Protein AF-A0A2D4WP52-F1 (afdb_monomer)

Secondary structure (DSSP, 8-state):
------------------------PPPPHHHHHHHHHHHTSPPHHHHHHGGG-EEEEEEEEE--TTSPPEEEEEEEEEEEETTTTEEEEEEEESSSSP-EEEEEEEEE-STT--EEEEEEEESS-S-EE--EEEEETTTTEEEEEEEEE-TTT--EEEEEEEEEEEETTEEEEEEEEEPTTSS-EEEEEEEEEEEPPP-----EEEEE----HHHHTTT--PPS-EEEEE----HHHHHH--HHHHHHHHHHHHHHTT-TT--HHHHHHHHHHHHHHHHHHHHHHHHTTSSS----PPP--------HHHHHT--HHHHHHHHHHHHHHTT-TT--HHHHHHHHHHHHHHHHHHHHHHHHHHHTTSS--

Sequence (369 aa):
MIQTVLACSLFMTASAFARQDATSEAPSLHEMMVLAMEESKPLPEHDRIRSLIGSWQYSMLMTMPGMPAMRGTGTSRGSELLGGRFIQFESTSTETPHVSNLHIFGYDGRKGRESYFVLGLDTLGQYYTDPHGSWDPDSASLQLVGEEMDAFTGTQQRFRQVYSFLTTNTITCEVFITKPGTDEEARMLTIVYERQPESVSAPVTVTGTTENERLVDLGVRSHGASKMTIPSHSMSDIESMDRASLQSSILQIMRARTLNDIEPQTRSSLDAQYDAAMSRIRSMRRGDTRTSGVRLQPPAPGLPAYSEADLKALDPAQARRALMEIATARRDPKLTPEERERLRILFREVYDQVQGMRKMRTSDLLDED

Solvent-accessible surface area (backbone atoms only — not comparable to full-atom values): 21685 Å² total; per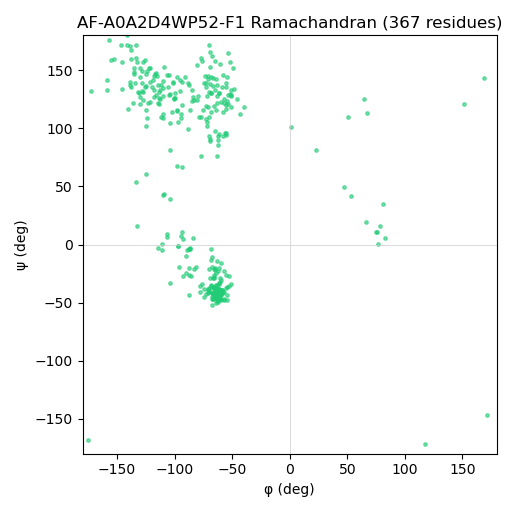-residue (Å²): 144,84,82,92,77,87,82,90,80,89,81,91,75,86,75,74,77,76,76,75,79,73,75,74,72,75,77,50,74,66,56,51,50,52,51,53,55,63,72,65,51,78,53,78,72,40,59,71,60,51,68,57,50,47,48,29,39,35,43,36,45,38,42,51,92,98,50,80,74,43,74,51,44,30,40,34,41,23,41,74,32,89,87,54,48,29,36,40,37,39,35,40,40,72,50,86,80,70,45,43,36,42,34,40,39,39,59,40,82,51,92,96,52,74,29,35,38,35,44,37,39,49,70,89,59,98,61,72,47,70,26,36,32,49,76,42,78,92,72,44,25,41,43,28,41,35,74,46,70,39,86,87,79,74,42,78,36,46,35,37,40,38,40,32,56,82,45,94,50,34,39,35,40,38,34,30,38,37,44,85,98,53,90,51,71,43,77,33,36,41,34,43,34,39,51,48,80,74,81,81,40,71,61,49,73,47,57,27,41,83,83,50,72,78,45,52,80,70,70,50,80,76,78,72,70,50,75,46,80,40,81,41,64,43,73,69,51,51,71,70,48,52,74,67,58,41,52,53,53,45,52,53,47,54,57,58,70,68,35,78,56,58,56,69,69,59,50,53,51,47,51,53,44,45,54,50,39,54,49,46,57,55,46,54,71,55,57,80,68,74,85,66,78,85,78,74,66,74,74,75,76,68,81,84,84,72,49,77,69,55,60,74,67,47,50,80,67,54,35,53,50,52,44,51,53,46,61,54,56,73,68,51,88,84,60,50,74,66,57,50,50,52,49,52,52,53,44,48,55,42,48,52,50,56,53,50,59,56,52,54,65,57,52,72,70,69,74,80,127

Structure (mmCIF, N/CA/C/O backbone):
data_AF-A0A2D4WP52-F1
#
_entry.id   AF-A0A2D4WP52-F1
#
loop_
_atom_site.group_PDB
_atom_site.id
_atom_site.type_symbol
_atom_site.label_atom_id
_atom_site.label_alt_id
_atom_site.label_comp_id
_atom_site.label_asym_id
_atom_site.label_entity_id
_atom_site.label_seq_id
_atom_site.pdbx_PDB_ins_code
_atom_site.Cartn_x
_atom_site.Cartn_y
_atom_site.Cartn_z
_atom_site.occupancy
_atom_site.B_iso_or_equiv
_atom_site.auth_seq_id
_atom_site.auth_comp_id
_atom_site.auth_asym_id
_atom_site.auth_atom_id
_atom_site.pdbx_PDB_model_num
ATOM 1 N N . MET A 1 1 ? -83.930 1.668 -14.924 1.00 37.72 1 MET A N 1
ATOM 2 C CA . MET A 1 1 ? -82.869 2.024 -15.890 1.00 37.72 1 MET A CA 1
ATOM 3 C C . MET A 1 1 ? -82.362 3.403 -15.507 1.00 37.72 1 MET A C 1
ATOM 5 O O . MET A 1 1 ? -83.116 4.357 -15.582 1.00 37.72 1 MET A O 1
ATOM 9 N N . ILE A 1 2 ? -81.163 3.451 -14.942 1.00 37.53 2 ILE A N 1
ATOM 10 C CA . ILE A 1 2 ? -80.524 4.540 -14.176 1.00 37.53 2 ILE A CA 1
ATOM 11 C C . ILE A 1 2 ? -79.075 4.532 -14.711 1.00 37.53 2 ILE A C 1
ATOM 13 O O . ILE A 1 2 ? -78.564 3.432 -14.892 1.00 37.53 2 ILE A O 1
ATOM 17 N N . GLN A 1 3 ? -78.332 5.586 -15.053 1.00 36.16 3 GLN A N 1
ATOM 18 C CA . GLN A 1 3 ? -78.353 7.046 -14.885 1.00 36.16 3 GLN A CA 1
ATOM 19 C C . GLN A 1 3 ? -77.444 7.608 -16.011 1.00 36.16 3 GLN A C 1
ATOM 21 O O . GLN A 1 3 ? -76.461 6.969 -16.373 1.00 36.16 3 GLN A O 1
ATOM 26 N N . THR A 1 4 ? -77.860 8.629 -16.759 1.00 40.47 4 THR A N 1
ATOM 27 C CA . THR A 1 4 ? -77.561 10.071 -16.582 1.00 40.47 4 THR A CA 1
ATOM 28 C C . THR A 1 4 ? -76.096 10.469 -16.807 1.00 40.47 4 THR A C 1
ATOM 30 O O . THR A 1 4 ? -75.196 10.126 -16.049 1.00 40.47 4 THR A O 1
ATOM 33 N N . VAL A 1 5 ? -75.911 11.240 -17.879 1.00 42.25 5 VAL A N 1
ATOM 34 C CA . VAL A 1 5 ? -74.671 11.803 -18.419 1.00 42.25 5 VAL A CA 1
ATOM 35 C C . VAL A 1 5 ? -74.634 13.306 -18.113 1.00 42.25 5 VAL A C 1
ATOM 37 O O . VAL A 1 5 ? -75.673 13.954 -18.186 1.00 42.25 5 VAL A O 1
ATOM 40 N N . LEU A 1 6 ? -73.419 13.818 -17.868 1.00 44.59 6 LEU A N 1
ATOM 41 C CA . LEU A 1 6 ? -72.965 15.216 -17.996 1.00 44.59 6 LEU A CA 1
ATOM 42 C C . LEU A 1 6 ? -73.593 16.285 -17.082 1.00 44.59 6 LEU A C 1
ATOM 44 O O . LEU A 1 6 ? -74.773 16.594 -17.178 1.00 44.59 6 LEU A O 1
ATOM 48 N N . ALA A 1 7 ? -72.751 17.019 -16.351 1.00 38.38 7 ALA A N 1
ATOM 49 C CA . ALA A 1 7 ? -72.211 18.299 -16.835 1.00 38.38 7 ALA A CA 1
ATOM 50 C C . ALA A 1 7 ? -71.491 19.076 -15.717 1.00 38.38 7 ALA A C 1
ATOM 52 O O . ALA A 1 7 ? -71.889 19.076 -14.556 1.00 38.38 7 ALA A O 1
ATOM 53 N N . CYS A 1 8 ? -70.415 19.741 -16.128 1.00 33.56 8 CYS A N 1
ATOM 54 C CA . CYS A 1 8 ? -69.525 20.611 -15.373 1.00 33.56 8 CYS A CA 1
ATOM 55 C C . CYS A 1 8 ? -70.225 21.772 -14.638 1.00 33.56 8 CYS A C 1
ATOM 57 O O . CYS A 1 8 ? -71.061 22.451 -15.231 1.00 33.56 8 CYS A O 1
ATOM 59 N N . SER A 1 9 ? -69.733 22.126 -13.443 1.00 39.81 9 SER A N 1
ATOM 60 C CA . SER A 1 9 ? -68.939 23.358 -13.208 1.00 39.81 9 SER A CA 1
ATOM 61 C C . SER A 1 9 ? -69.083 23.913 -11.782 1.00 39.81 9 SER A C 1
ATOM 63 O O . SER A 1 9 ? -70.161 24.321 -11.373 1.00 39.81 9 SER A O 1
ATOM 65 N N . LEU A 1 10 ? -67.928 23.999 -11.110 1.00 45.62 10 LEU A N 1
ATOM 66 C CA . LEU A 1 10 ? -67.467 25.066 -10.207 1.00 45.62 10 LEU A CA 1
ATOM 67 C C . LEU A 1 10 ? -68.382 25.549 -9.060 1.00 45.62 10 LEU A C 1
ATOM 69 O O . LEU A 1 10 ? -69.256 26.376 -9.273 1.00 45.62 10 LEU A O 1
ATOM 73 N N . PHE A 1 11 ? -68.002 25.228 -7.817 1.00 39.19 11 PHE A N 1
ATOM 74 C CA . PHE A 1 11 ? -67.900 26.233 -6.750 1.00 39.19 11 PHE A CA 1
ATOM 75 C C . PHE A 1 11 ? -66.740 25.902 -5.804 1.00 39.19 11 PHE A C 1
ATOM 77 O O . PHE A 1 11 ? -66.530 24.761 -5.403 1.00 39.19 11 PHE A O 1
ATOM 84 N N . MET A 1 12 ? -65.964 26.944 -5.518 1.00 47.88 12 MET A N 1
ATOM 85 C CA . MET A 1 12 ? -64.755 26.977 -4.707 1.00 47.88 12 MET A CA 1
ATOM 86 C C . MET A 1 12 ? -64.983 26.458 -3.283 1.00 47.88 12 MET A C 1
ATOM 88 O O . MET A 1 12 ? -65.757 27.040 -2.529 1.00 47.88 12 MET A O 1
ATOM 92 N N . THR A 1 13 ? -64.202 25.466 -2.865 1.00 46.25 13 THR A N 1
ATOM 93 C CA . THR A 1 13 ? -63.852 25.292 -1.452 1.00 46.25 13 THR A CA 1
ATOM 94 C C . THR A 1 13 ? -62.380 25.626 -1.301 1.00 46.25 13 THR A C 1
ATOM 96 O O . THR A 1 13 ? -61.513 24.902 -1.786 1.00 46.25 13 THR A O 1
ATOM 99 N N . ALA A 1 14 ? -62.112 26.763 -0.662 1.00 47.44 14 ALA A N 1
ATOM 100 C CA . ALA A 1 14 ? -60.789 27.163 -0.223 1.00 47.44 14 ALA A CA 1
ATOM 101 C C . ALA A 1 14 ? -60.271 26.138 0.795 1.00 47.44 14 ALA A C 1
ATOM 103 O O . ALA A 1 14 ? -60.549 26.230 1.989 1.00 47.44 14 ALA A O 1
ATOM 104 N N . SER A 1 15 ? -59.530 25.139 0.324 1.00 50.44 15 SER A N 1
ATOM 105 C CA . SER A 1 15 ? -58.676 24.348 1.197 1.00 50.44 15 SER A CA 1
ATOM 106 C C . SER A 1 15 ? -57.514 25.244 1.590 1.00 50.44 15 SER A C 1
ATOM 108 O O . SER A 1 15 ? -56.611 25.505 0.797 1.00 50.44 15 SER A O 1
ATOM 110 N N . ALA A 1 16 ? -57.601 25.772 2.809 1.00 42.00 16 ALA A N 1
ATOM 111 C CA . ALA A 1 16 ? -56.494 26.385 3.508 1.00 42.00 16 ALA A CA 1
ATOM 112 C C . ALA A 1 16 ? -55.254 25.502 3.323 1.00 42.00 16 ALA A C 1
ATOM 114 O O . ALA A 1 16 ? -55.198 24.381 3.832 1.00 42.00 16 ALA A O 1
ATOM 115 N N . PHE A 1 17 ? -54.266 26.007 2.585 1.00 45.72 17 PHE A N 1
ATOM 116 C CA . PHE A 1 17 ? -52.902 25.544 2.747 1.00 45.72 17 PHE A CA 1
ATOM 117 C C . PHE A 1 17 ? -52.532 25.884 4.187 1.00 45.72 17 PHE A C 1
ATOM 119 O O . PHE A 1 17 ? -52.154 27.013 4.500 1.00 45.72 17 PHE A O 1
ATOM 126 N N . ALA A 1 18 ? -52.702 24.909 5.078 1.00 45.12 18 ALA A N 1
ATOM 127 C CA . ALA A 1 18 ? -51.933 24.847 6.299 1.00 45.12 18 ALA A CA 1
ATOM 128 C C . ALA A 1 18 ? -50.473 24.842 5.848 1.00 45.12 18 ALA A C 1
ATOM 130 O O . ALA A 1 18 ? -49.932 23.830 5.405 1.00 45.12 18 ALA A O 1
ATOM 131 N N . ARG A 1 19 ? -49.885 26.037 5.857 1.00 41.31 19 ARG A N 1
ATOM 132 C CA . ARG A 1 19 ? -48.457 26.268 5.779 1.00 41.31 19 ARG A CA 1
ATOM 133 C C . ARG A 1 19 ? -47.875 25.521 6.967 1.00 41.31 19 ARG A C 1
ATOM 135 O O . ARG A 1 19 ? -47.900 26.001 8.094 1.00 41.31 19 ARG A O 1
ATOM 142 N N . GLN A 1 20 ? -47.469 24.284 6.723 1.00 42.31 20 GLN A N 1
ATOM 143 C CA . GLN A 1 20 ? -46.617 23.561 7.636 1.00 42.31 20 GLN A CA 1
ATOM 144 C C . GLN A 1 20 ? -45.281 24.293 7.544 1.00 42.31 20 GLN A C 1
ATOM 146 O O . GLN A 1 20 ? -44.481 24.038 6.645 1.00 42.31 20 GLN A O 1
ATOM 151 N N . ASP A 1 21 ? -45.105 25.291 8.411 1.00 44.44 21 ASP A N 1
ATOM 152 C CA . ASP A 1 21 ? -43.806 25.865 8.731 1.00 44.44 21 ASP A CA 1
ATOM 153 C C . ASP A 1 21 ? -42.982 24.743 9.377 1.00 44.44 21 ASP A C 1
ATOM 155 O O . ASP A 1 21 ? -42.819 24.651 10.588 1.00 44.44 21 ASP A O 1
ATOM 159 N N . ALA A 1 22 ? -42.491 23.829 8.545 1.00 40.41 22 ALA A N 1
ATOM 160 C CA . ALA A 1 22 ? -41.324 23.042 8.860 1.00 40.41 22 ALA A CA 1
ATOM 161 C C . ALA A 1 22 ? -40.127 23.966 8.630 1.00 40.41 22 ALA A C 1
ATOM 163 O O . ALA A 1 22 ? -39.421 23.877 7.626 1.00 40.41 22 ALA A O 1
ATOM 164 N N . THR A 1 23 ? -39.904 24.887 9.567 1.00 44.38 23 THR A N 1
ATOM 165 C CA . THR A 1 23 ? -38.549 25.347 9.846 1.00 44.38 23 THR A CA 1
ATOM 166 C C . THR A 1 23 ? -37.783 24.125 10.334 1.00 44.38 23 THR A C 1
ATOM 168 O O . THR A 1 23 ? -37.734 23.836 11.525 1.00 44.38 23 THR A O 1
ATOM 171 N N . SER A 1 24 ? -37.249 23.352 9.388 1.00 53.03 24 SER A N 1
ATOM 172 C CA . SER A 1 24 ? -36.104 22.489 9.640 1.00 53.03 24 SER A CA 1
ATOM 173 C C . SER A 1 24 ? -34.972 23.430 10.028 1.00 53.03 24 SER A C 1
ATOM 175 O O . SER A 1 24 ? -34.286 23.964 9.158 1.00 53.03 24 SER A O 1
ATOM 177 N N . GLU A 1 25 ? -34.853 23.717 11.320 1.00 67.81 25 GLU A N 1
ATOM 178 C CA . GLU A 1 25 ? -33.722 24.452 11.867 1.00 67.81 25 GLU A CA 1
ATOM 179 C C . GLU A 1 25 ? -32.459 23.698 11.437 1.00 67.81 25 GLU A C 1
ATOM 181 O O . GLU A 1 25 ? -32.345 22.488 11.645 1.00 67.81 25 GLU A O 1
ATOM 186 N N . ALA A 1 26 ? -31.582 24.369 10.687 1.00 67.44 26 ALA A N 1
ATOM 187 C CA . ALA A 1 26 ? -30.354 23.745 10.220 1.00 67.44 26 ALA A CA 1
ATOM 188 C C . ALA A 1 26 ? -29.555 23.278 11.450 1.00 67.44 26 ALA A C 1
ATOM 190 O O . ALA A 1 26 ? -29.464 24.044 12.414 1.00 67.44 26 ALA A O 1
ATOM 191 N N . PRO A 1 27 ? -28.996 22.0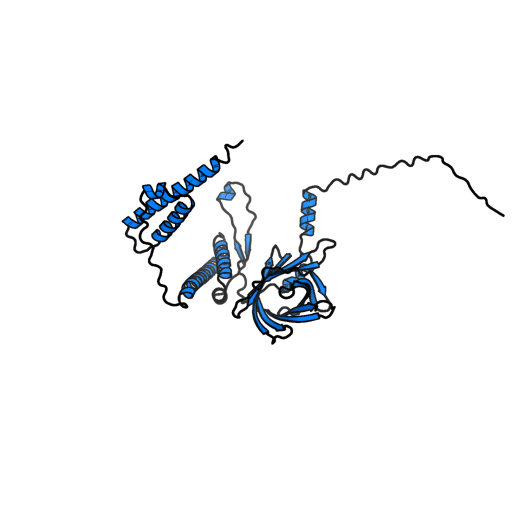53 11.443 1.00 77.12 27 PRO A N 1
ATOM 192 C CA . PRO A 1 27 ? -28.280 21.526 12.596 1.00 77.12 27 PRO A CA 1
ATOM 193 C C . PRO A 1 27 ? -27.163 22.486 13.003 1.00 77.12 27 PRO A C 1
ATOM 195 O O . PRO A 1 27 ? -26.467 23.058 12.159 1.00 77.12 27 PRO A O 1
ATOM 198 N N . SER A 1 28 ? -26.993 22.676 14.307 1.00 88.44 28 SER A N 1
ATOM 199 C CA . SER A 1 28 ? -25.922 23.506 14.843 1.00 88.44 28 SER A CA 1
ATOM 200 C C . SER A 1 28 ? -24.555 22.955 14.429 1.00 88.44 28 SER A C 1
ATOM 202 O O . SER A 1 28 ? -24.381 21.755 14.209 1.00 88.44 28 SER A O 1
ATOM 204 N N . LEU A 1 29 ? -23.535 23.819 14.380 1.00 86.06 29 LEU A N 1
ATOM 205 C CA . LEU A 1 29 ? -22.158 23.398 14.088 1.00 86.06 29 LEU A CA 1
ATOM 206 C C . LEU A 1 29 ? -21.692 22.256 15.010 1.00 86.06 29 LEU A C 1
ATOM 208 O O . LEU A 1 29 ? -20.960 21.367 14.581 1.00 86.06 29 LEU A O 1
ATOM 212 N N . HIS A 1 30 ? -22.129 22.272 16.272 1.00 85.88 30 HIS A N 1
ATOM 213 C CA . HIS A 1 30 ? -21.812 21.220 17.229 1.00 85.88 30 HIS A CA 1
ATOM 214 C C . HIS A 1 30 ? -22.465 19.885 16.849 1.00 85.88 30 HIS A C 1
ATOM 216 O O . HIS A 1 30 ? -21.777 18.868 16.811 1.00 85.88 30 HIS A O 1
ATOM 222 N N . GLU A 1 31 ? -23.754 19.887 16.506 1.00 87.38 31 GLU A N 1
ATOM 223 C CA . GLU A 1 31 ? -24.470 18.686 16.055 1.00 87.38 31 GLU A CA 1
ATOM 224 C C . GLU A 1 31 ? -23.882 18.133 14.756 1.00 87.38 31 GLU A C 1
ATOM 226 O O . GLU A 1 31 ? -23.675 16.927 14.646 1.00 87.38 31 GLU A O 1
ATOM 231 N N . MET A 1 32 ? -23.521 19.004 13.807 1.00 86.81 32 MET A N 1
ATOM 232 C CA . MET A 1 32 ? -22.829 18.596 12.582 1.00 86.81 32 MET A CA 1
ATOM 233 C C . MET A 1 32 ? -21.473 17.946 12.876 1.00 86.81 32 MET A C 1
ATOM 235 O O . MET A 1 32 ? -21.118 16.955 12.243 1.00 86.81 32 MET A O 1
ATOM 239 N N . MET A 1 33 ? -20.715 18.471 13.842 1.00 86.00 33 MET A N 1
ATOM 240 C CA . MET A 1 33 ? -19.420 17.905 14.222 1.00 86.00 33 MET A CA 1
ATOM 241 C C . MET A 1 33 ? -19.571 16.555 14.930 1.00 86.00 33 MET A C 1
ATOM 243 O O . MET A 1 33 ? -18.815 15.634 14.637 1.00 86.00 33 MET A O 1
ATOM 247 N N . VAL A 1 34 ? -20.559 16.408 15.818 1.00 86.88 34 VAL A N 1
ATOM 248 C CA . VAL A 1 34 ? -20.865 15.128 16.480 1.00 86.88 34 VAL A CA 1
ATOM 249 C C . VAL A 1 34 ? -21.294 14.078 15.456 1.00 86.88 34 VAL A C 1
ATOM 251 O O . VAL A 1 34 ? -20.778 12.962 15.487 1.00 86.88 34 VAL A O 1
ATOM 254 N N . LEU A 1 35 ? -22.169 14.441 14.513 1.00 83.56 35 LEU A N 1
ATOM 255 C CA . LEU A 1 35 ? -22.594 13.552 13.432 1.00 83.56 35 LEU A CA 1
ATOM 256 C C . LEU A 1 35 ? -21.400 13.127 12.564 1.00 83.56 35 LEU A C 1
ATOM 258 O O . LEU A 1 35 ? -21.204 11.939 12.331 1.00 83.56 35 LEU A O 1
ATOM 262 N N . ALA A 1 36 ? -20.549 14.078 12.167 1.00 81.50 36 ALA A N 1
ATOM 263 C CA . ALA A 1 36 ? -19.349 13.793 11.383 1.00 81.50 36 ALA A CA 1
ATOM 264 C C . ALA A 1 36 ? -18.360 12.884 12.131 1.00 81.50 36 ALA A C 1
ATOM 266 O O . ALA A 1 36 ? -17.730 12.020 11.525 1.00 81.50 36 ALA A O 1
ATOM 267 N N . MET A 1 37 ? -18.221 13.049 13.451 1.00 81.88 37 MET A N 1
ATOM 268 C CA . MET A 1 37 ? -17.384 12.171 14.269 1.00 81.88 37 MET A CA 1
ATOM 269 C C . MET A 1 37 ? -17.952 10.751 14.335 1.00 81.88 37 MET A C 1
ATOM 271 O O . MET A 1 37 ? -17.185 9.796 14.205 1.00 81.88 37 MET A O 1
ATOM 275 N N . GLU A 1 38 ? -19.267 10.601 14.491 1.00 81.75 38 GLU A N 1
ATOM 276 C CA . GLU A 1 38 ? -19.932 9.295 14.519 1.00 81.75 38 GLU A CA 1
ATOM 277 C C . GLU A 1 38 ? -19.812 8.566 13.173 1.00 81.75 38 GLU A C 1
ATOM 279 O O . GLU A 1 38 ? -19.401 7.408 13.143 1.00 81.75 38 GLU A O 1
ATOM 284 N N . GLU A 1 39 ? -20.058 9.265 12.060 1.00 78.19 39 GLU A N 1
ATOM 285 C CA . GLU A 1 39 ? -19.908 8.727 10.698 1.00 78.19 39 GLU A CA 1
ATOM 286 C C . GLU A 1 39 ? -18.451 8.389 10.341 1.00 78.19 39 GLU A C 1
ATOM 288 O O . GLU A 1 39 ? -18.194 7.593 9.441 1.00 78.19 39 GLU A O 1
ATOM 293 N N . SER A 1 40 ? -17.478 8.972 11.048 1.00 77.69 40 SER A N 1
ATOM 294 C CA . SER A 1 40 ? -16.051 8.739 10.798 1.00 77.69 40 SER A CA 1
ATOM 295 C C . SER A 1 40 ? -15.461 7.523 11.521 1.00 77.69 40 SER A C 1
ATOM 297 O O . SER A 1 40 ? -14.274 7.227 11.333 1.00 77.69 40 SER A O 1
ATOM 299 N N . LYS A 1 41 ? -16.244 6.825 12.355 1.00 81.75 41 LYS A N 1
ATOM 300 C CA . LYS A 1 41 ? -15.780 5.628 13.069 1.00 81.75 41 LYS A CA 1
ATOM 301 C C . LYS A 1 41 ? -15.488 4.482 12.088 1.00 81.75 41 LYS A C 1
ATOM 303 O O . LYS A 1 41 ? -16.220 4.309 11.115 1.00 81.75 41 LYS A O 1
ATOM 308 N N . PRO A 1 42 ? -14.451 3.659 12.337 1.00 84.25 42 PRO A N 1
ATOM 309 C CA . PRO A 1 42 ? -14.233 2.454 11.552 1.00 84.25 42 PRO A CA 1
ATOM 310 C C . PRO A 1 42 ? -15.457 1.529 11.599 1.00 84.25 42 PRO A C 1
ATOM 312 O O . PRO A 1 42 ? -15.889 1.102 12.666 1.00 84.25 42 PRO A O 1
ATOM 315 N N . LEU A 1 43 ? -16.000 1.225 10.425 1.00 88.88 43 LEU A N 1
ATOM 316 C CA . LEU A 1 43 ? -17.004 0.187 10.200 1.00 88.88 43 LEU A CA 1
ATOM 317 C C . LEU A 1 43 ? -16.382 -1.228 10.211 1.00 88.88 43 LEU A C 1
ATOM 319 O O . LEU A 1 43 ? -15.182 -1.336 9.930 1.00 88.88 43 LEU A O 1
ATOM 323 N N . PRO A 1 44 ? -17.165 -2.300 10.465 1.00 89.31 44 PRO A N 1
ATOM 324 C CA . PRO A 1 44 ? -16.691 -3.693 10.428 1.00 89.31 44 PRO A CA 1
ATOM 325 C C . PRO A 1 44 ? -15.978 -4.087 9.127 1.00 89.31 44 PRO A C 1
ATOM 327 O O . PRO A 1 44 ? -15.108 -4.955 9.115 1.00 89.31 44 PRO A O 1
ATOM 330 N N . GLU A 1 45 ? -16.316 -3.437 8.020 1.00 91.38 45 GLU A N 1
ATOM 331 C CA . GLU A 1 45 ? -15.698 -3.629 6.715 1.00 91.38 45 GLU A CA 1
ATOM 332 C C . GLU A 1 45 ? -14.200 -3.295 6.728 1.00 91.38 45 GLU A C 1
ATOM 334 O O . GLU A 1 45 ? -13.421 -3.977 6.058 1.00 91.38 45 GLU A O 1
ATOM 339 N N . HIS A 1 46 ? -13.763 -2.325 7.538 1.00 91.44 46 HIS A N 1
ATOM 340 C CA . HIS A 1 46 ? -12.340 -1.999 7.684 1.00 91.44 46 HIS A CA 1
ATOM 341 C C . HIS A 1 46 ? -11.546 -3.145 8.321 1.00 91.44 46 HIS A C 1
ATOM 343 O O . HIS A 1 46 ? -10.366 -3.318 8.017 1.00 91.44 46 HIS A O 1
ATOM 349 N N . ASP A 1 47 ? -12.177 -3.972 9.158 1.00 89.31 47 ASP A N 1
ATOM 350 C CA . ASP A 1 47 ? -11.507 -5.097 9.814 1.00 89.31 47 ASP A CA 1
ATOM 351 C C . ASP A 1 47 ? -11.086 -6.168 8.799 1.00 89.31 47 ASP A C 1
ATOM 353 O O . ASP A 1 47 ? -10.073 -6.838 8.994 1.00 89.31 47 ASP A O 1
ATOM 357 N N . ARG A 1 48 ? -11.812 -6.291 7.677 1.00 88.38 48 ARG A N 1
ATOM 358 C CA . ARG A 1 48 ? -11.527 -7.274 6.617 1.00 88.38 48 ARG A CA 1
ATOM 359 C C . ARG A 1 48 ? -10.173 -7.052 5.950 1.00 88.38 48 ARG A C 1
ATOM 361 O O . ARG A 1 48 ? -9.493 -8.013 5.613 1.00 88.38 48 ARG A O 1
ATOM 368 N N . ILE A 1 49 ? -9.761 -5.794 5.798 1.00 92.31 49 ILE A N 1
ATOM 369 C CA . ILE A 1 49 ? -8.481 -5.435 5.171 1.00 92.31 49 ILE A CA 1
ATOM 370 C C . ILE A 1 49 ? -7.330 -5.338 6.180 1.00 92.31 49 ILE A C 1
ATOM 372 O O . ILE A 1 49 ? -6.169 -5.297 5.772 1.00 92.31 49 ILE A O 1
ATOM 376 N N . ARG A 1 50 ? -7.599 -5.380 7.497 1.00 91.75 50 ARG A N 1
ATOM 377 C CA . ARG A 1 50 ? -6.543 -5.369 8.531 1.00 91.75 50 ARG A CA 1
ATOM 378 C C . ARG A 1 50 ? -5.613 -6.570 8.456 1.00 91.75 50 ARG A C 1
ATOM 380 O O . ARG A 1 50 ? -4.470 -6.469 8.893 1.00 91.75 50 ARG A O 1
ATOM 387 N N . SER A 1 51 ? -6.049 -7.679 7.861 1.00 89.56 51 SER A N 1
ATOM 388 C CA . SER A 1 51 ? -5.186 -8.836 7.628 1.00 89.56 51 SER A CA 1
ATOM 389 C C . SER A 1 51 ? -3.939 -8.498 6.815 1.00 89.56 51 SER A C 1
ATOM 391 O O . SER A 1 51 ? -2.959 -9.213 6.971 1.00 89.56 51 SER A O 1
ATOM 393 N N . LEU A 1 52 ? -3.936 -7.415 6.025 1.00 94.31 52 LEU A N 1
ATOM 394 C CA . LEU A 1 52 ? -2.773 -6.926 5.273 1.00 94.31 52 LEU A CA 1
ATOM 395 C C . LEU A 1 52 ? -1.669 -6.333 6.165 1.00 94.31 52 LEU A C 1
ATOM 397 O O . LEU A 1 52 ? -0.519 -6.256 5.732 1.00 94.31 52 LEU A O 1
ATOM 401 N N . ILE A 1 53 ? -1.984 -5.920 7.398 1.00 94.62 53 ILE A N 1
ATOM 402 C CA . ILE A 1 53 ? -1.012 -5.332 8.329 1.00 94.62 53 ILE A CA 1
ATOM 403 C C . ILE A 1 53 ? 0.072 -6.358 8.665 1.00 94.62 53 ILE A C 1
ATOM 405 O O . ILE A 1 53 ? -0.215 -7.529 8.927 1.00 94.62 53 ILE A O 1
ATOM 409 N N . GLY A 1 54 ? 1.321 -5.900 8.695 1.00 91.94 54 GLY A N 1
ATOM 410 C CA . GLY A 1 54 ? 2.495 -6.703 9.026 1.00 91.94 54 GLY A CA 1
ATOM 411 C C . GLY A 1 54 ? 3.486 -6.801 7.872 1.00 91.94 54 GLY A C 1
ATOM 412 O O . GLY A 1 54 ? 3.363 -6.103 6.864 1.00 91.94 54 GLY A O 1
ATOM 413 N N . SER A 1 55 ? 4.486 -7.659 8.047 1.00 94.69 55 SER A N 1
ATOM 414 C CA . SER A 1 55 ? 5.550 -7.886 7.068 1.00 94.69 55 SER A CA 1
ATOM 415 C C . SER A 1 55 ? 5.307 -9.170 6.283 1.00 94.69 55 SER A C 1
ATOM 417 O O . SER A 1 55 ? 4.912 -10.193 6.847 1.00 94.69 55 SER A O 1
ATOM 419 N N . TRP A 1 56 ? 5.581 -9.122 4.985 1.00 95.88 56 TRP A N 1
ATOM 420 C CA . TRP A 1 56 ? 5.319 -10.200 4.041 1.00 95.88 56 TRP A CA 1
ATOM 421 C C . TRP A 1 56 ? 6.512 -10.407 3.119 1.00 95.88 56 TRP A C 1
ATOM 423 O O . TRP A 1 56 ? 7.182 -9.455 2.716 1.00 95.88 56 TRP A O 1
ATOM 433 N N . GLN A 1 57 ? 6.734 -11.655 2.732 1.00 96.38 57 GLN A N 1
ATOM 434 C CA . GLN A 1 57 ? 7.446 -11.983 1.502 1.00 96.38 57 GLN A CA 1
ATOM 435 C C . GLN A 1 57 ? 6.417 -12.284 0.436 1.00 96.38 57 GLN A C 1
ATOM 437 O O . GLN A 1 57 ? 5.382 -12.873 0.741 1.00 96.38 57 GLN A O 1
ATOM 442 N N . TYR A 1 58 ? 6.700 -11.909 -0.803 1.00 96.12 58 TYR A N 1
ATOM 443 C CA . TYR A 1 58 ? 5.856 -12.302 -1.914 1.00 96.12 58 TYR A CA 1
ATOM 444 C C . TYR A 1 58 ? 6.643 -13.009 -3.004 1.00 96.12 58 TYR A C 1
ATOM 446 O O . TYR A 1 58 ? 7.806 -12.701 -3.273 1.00 96.12 58 TYR A O 1
ATOM 454 N N . SER A 1 59 ? 5.965 -13.950 -3.649 1.00 95.88 59 SER A N 1
ATOM 455 C CA . SER A 1 59 ? 6.375 -14.560 -4.908 1.00 95.88 59 SER A CA 1
ATOM 456 C C . SER A 1 59 ? 5.296 -14.292 -5.942 1.00 95.88 59 SER A C 1
ATOM 458 O O . SER A 1 59 ? 4.111 -14.451 -5.652 1.00 95.88 59 SER A O 1
ATOM 460 N N . MET A 1 60 ? 5.692 -13.898 -7.146 1.00 94.88 60 MET A N 1
ATOM 461 C CA . MET A 1 60 ? 4.773 -13.611 -8.240 1.00 94.88 60 MET A CA 1
ATOM 462 C C . MET A 1 60 ? 5.082 -14.434 -9.486 1.00 94.88 60 MET A C 1
ATOM 464 O O . MET A 1 60 ? 6.233 -14.764 -9.778 1.00 94.88 60 MET A O 1
ATOM 468 N N . LEU A 1 61 ? 4.026 -14.737 -10.233 1.00 93.88 61 LEU A N 1
ATOM 469 C CA . LEU A 1 61 ? 4.062 -15.293 -11.574 1.00 93.88 61 LEU A CA 1
ATOM 470 C C . LEU A 1 61 ? 3.243 -14.381 -12.484 1.00 93.88 61 LEU A C 1
ATOM 472 O O . LEU A 1 61 ? 2.030 -14.264 -12.320 1.00 93.88 61 LEU A O 1
ATOM 476 N N . MET A 1 62 ? 3.911 -13.760 -13.447 1.00 90.94 62 MET A N 1
ATOM 477 C CA . MET A 1 62 ? 3.296 -12.932 -14.472 1.00 90.94 62 MET A CA 1
ATOM 478 C C . MET A 1 62 ? 3.272 -13.688 -15.796 1.00 90.94 62 MET A C 1
ATOM 480 O O . MET A 1 62 ? 4.292 -14.207 -16.248 1.00 90.94 62 MET A O 1
ATOM 484 N N . THR A 1 63 ? 2.107 -13.752 -16.423 1.00 88.88 63 THR A N 1
ATOM 485 C CA . THR A 1 63 ? 1.901 -14.377 -17.728 1.00 88.88 63 THR A CA 1
ATOM 486 C C . THR A 1 63 ? 1.312 -13.336 -18.657 1.00 88.88 63 THR A C 1
ATOM 488 O O . THR A 1 63 ? 0.255 -12.797 -18.365 1.00 88.88 63 THR A O 1
ATOM 491 N N . MET A 1 64 ? 1.985 -13.065 -19.773 1.00 82.12 64 MET A N 1
ATOM 492 C CA . MET A 1 64 ? 1.468 -12.185 -20.820 1.00 82.12 64 MET A CA 1
ATOM 493 C C . MET A 1 64 ? 1.291 -12.975 -22.121 1.00 82.12 64 MET A C 1
ATOM 495 O O . MET A 1 64 ? 2.090 -13.879 -22.391 1.00 82.12 64 MET A O 1
ATOM 499 N N . PRO A 1 65 ? 0.282 -12.656 -22.951 1.00 76.88 65 PRO A N 1
ATOM 500 C CA . PRO A 1 65 ? 0.118 -13.287 -24.254 1.00 76.88 65 PRO A CA 1
ATOM 501 C C . PRO A 1 65 ? 1.393 -13.182 -25.102 1.00 76.88 65 PRO A C 1
ATOM 503 O O . PRO A 1 65 ? 1.952 -12.103 -25.274 1.00 76.88 65 PRO A O 1
ATOM 506 N N . GLY A 1 66 ? 1.861 -14.313 -25.634 1.00 78.69 66 GLY A N 1
ATOM 507 C CA . GLY A 1 66 ? 3.029 -14.361 -26.522 1.00 78.69 66 GLY A CA 1
ATOM 508 C C . GLY A 1 66 ? 4.396 -14.244 -25.837 1.00 78.69 66 GLY A C 1
ATOM 509 O O . GLY A 1 66 ? 5.408 -14.322 -26.530 1.00 78.69 66 GLY A O 1
ATOM 510 N N . MET A 1 67 ? 4.451 -14.115 -24.507 1.00 81.75 67 MET A N 1
ATOM 511 C CA . MET A 1 67 ? 5.701 -14.031 -23.744 1.00 81.75 67 MET A CA 1
ATOM 512 C C . MET A 1 67 ? 5.859 -15.230 -22.796 1.00 81.75 67 MET A C 1
ATOM 514 O O . MET A 1 67 ? 4.863 -15.737 -22.273 1.00 81.75 67 MET A O 1
ATOM 518 N N . PRO A 1 68 ? 7.096 -15.696 -22.528 1.00 88.12 68 PRO A N 1
ATOM 519 C CA . PRO A 1 68 ? 7.343 -16.664 -21.466 1.00 88.12 68 PRO A CA 1
ATOM 520 C C . PRO A 1 68 ? 6.865 -16.134 -20.111 1.00 88.12 68 PRO A C 1
ATOM 522 O O . PRO A 1 68 ? 6.970 -14.939 -19.833 1.00 88.12 68 PRO A O 1
ATOM 525 N N . ALA A 1 69 ? 6.376 -17.030 -19.253 1.00 90.62 69 ALA A N 1
ATOM 526 C CA . ALA A 1 69 ? 5.979 -16.653 -17.904 1.00 90.62 69 ALA A CA 1
ATOM 527 C C . ALA A 1 69 ? 7.188 -16.115 -17.123 1.00 90.62 69 ALA A C 1
ATOM 529 O O . ALA A 1 69 ? 8.247 -16.746 -17.078 1.00 90.62 69 ALA A O 1
ATOM 530 N N . MET A 1 70 ? 7.012 -14.961 -16.491 1.00 89.50 70 MET A N 1
ATOM 531 C CA . MET A 1 70 ? 8.027 -14.311 -15.674 1.00 89.50 70 MET A CA 1
ATOM 532 C C . MET A 1 70 ? 7.735 -14.549 -14.203 1.00 89.50 70 MET A C 1
ATOM 534 O O . MET A 1 70 ? 6.587 -14.502 -13.765 1.00 89.50 70 MET A O 1
ATOM 538 N N . ARG A 1 71 ? 8.785 -14.813 -13.434 1.00 91.56 71 ARG A N 1
ATOM 539 C CA . ARG A 1 71 ? 8.707 -14.947 -11.981 1.00 91.56 71 ARG A CA 1
ATOM 540 C C . ARG A 1 71 ? 9.381 -13.745 -11.347 1.00 91.56 71 ARG A C 1
ATOM 542 O O . ARG A 1 71 ? 10.271 -13.163 -11.951 1.00 91.56 71 ARG A O 1
ATOM 549 N N . GLY A 1 72 ? 8.942 -13.399 -10.150 1.00 89.81 72 GLY A N 1
ATOM 550 C CA . GLY A 1 72 ? 9.586 -12.376 -9.344 1.00 89.81 72 GLY A CA 1
ATOM 551 C C . GLY A 1 72 ? 9.348 -12.638 -7.870 1.00 89.81 72 GLY A C 1
ATOM 552 O O . GLY A 1 72 ? 8.410 -13.344 -7.493 1.00 89.81 72 GLY A O 1
ATOM 553 N N . THR A 1 73 ? 10.194 -12.059 -7.035 1.00 94.44 73 THR A N 1
ATOM 554 C CA . THR A 1 73 ? 10.044 -12.089 -5.581 1.00 94.44 73 THR A CA 1
ATOM 555 C C . THR A 1 73 ? 10.258 -10.702 -5.001 1.00 94.44 73 THR A C 1
ATOM 557 O O . THR A 1 73 ? 10.867 -9.829 -5.627 1.00 94.44 73 THR A O 1
ATOM 560 N N . GLY A 1 74 ? 9.779 -10.499 -3.783 1.00 93.25 74 GLY A N 1
ATOM 561 C CA . GLY A 1 74 ? 10.009 -9.264 -3.059 1.00 93.25 74 GLY A CA 1
ATOM 562 C C . GLY A 1 74 ? 9.474 -9.301 -1.641 1.00 93.25 74 GLY A C 1
ATOM 563 O O . GLY A 1 74 ? 9.109 -10.353 -1.111 1.00 93.25 74 GLY A O 1
ATOM 564 N N . THR A 1 75 ? 9.436 -8.129 -1.027 1.00 94.44 75 THR A N 1
ATOM 565 C CA . THR A 1 75 ? 8.879 -7.931 0.309 1.00 94.44 75 THR A CA 1
ATOM 566 C C . THR A 1 75 ? 7.750 -6.919 0.262 1.00 94.44 75 THR A C 1
ATOM 568 O O . THR A 1 75 ? 7.742 -6.025 -0.588 1.00 94.44 75 THR A O 1
ATOM 571 N N . SER A 1 76 ? 6.806 -7.057 1.189 1.00 95.69 76 SER A N 1
ATOM 572 C CA . SER A 1 76 ? 5.726 -6.095 1.380 1.00 95.69 76 SER A CA 1
ATOM 573 C C . SER A 1 76 ? 5.513 -5.776 2.852 1.00 95.69 76 SER A C 1
ATOM 575 O O . SER A 1 76 ? 5.762 -6.610 3.724 1.00 95.69 76 SER A O 1
ATOM 577 N N . ARG A 1 77 ? 5.021 -4.573 3.138 1.00 95.88 77 ARG A N 1
ATOM 578 C CA . ARG A 1 77 ? 4.677 -4.131 4.488 1.00 95.88 77 ARG A CA 1
ATOM 579 C C . ARG A 1 77 ? 3.337 -3.414 4.488 1.00 95.88 77 ARG A C 1
ATOM 581 O O . ARG A 1 77 ? 3.180 -2.402 3.813 1.00 95.88 77 ARG A O 1
ATOM 588 N N . GLY A 1 78 ? 2.402 -3.926 5.282 1.00 96.06 78 GLY A N 1
ATOM 589 C CA . GLY A 1 78 ? 1.137 -3.269 5.584 1.00 96.06 78 GLY A CA 1
ATOM 590 C C . GLY A 1 78 ? 1.206 -2.488 6.893 1.00 96.06 78 GLY A C 1
ATOM 591 O O . GLY A 1 78 ? 1.648 -3.027 7.911 1.00 96.06 78 GLY A O 1
ATOM 592 N N . SER A 1 79 ? 0.741 -1.243 6.889 1.00 94.50 79 SER A N 1
ATOM 593 C CA . SER A 1 79 ? 0.637 -0.379 8.066 1.00 94.50 79 SER A CA 1
ATOM 594 C C . SER A 1 79 ? -0.711 0.340 8.114 1.00 94.50 79 SER A C 1
ATOM 596 O O . SER A 1 79 ? -1.318 0.648 7.088 1.00 94.50 79 SER A O 1
ATOM 598 N N . GLU A 1 80 ? -1.203 0.593 9.327 1.00 93.50 80 GLU A N 1
ATOM 599 C CA . GLU A 1 80 ? -2.420 1.381 9.510 1.00 93.50 80 GLU A CA 1
ATOM 600 C C . GLU A 1 80 ? -2.183 2.853 9.179 1.00 93.50 80 GLU A C 1
ATOM 602 O O . GLU A 1 80 ? -1.164 3.445 9.542 1.00 93.50 80 GLU A O 1
ATOM 607 N N . LEU A 1 81 ? -3.186 3.467 8.561 1.00 92.31 81 LEU A N 1
ATOM 608 C CA . LEU A 1 81 ? -3.201 4.873 8.210 1.00 92.31 81 LEU A CA 1
ATOM 609 C C . LEU A 1 81 ? -4.492 5.526 8.729 1.00 92.31 81 LEU A C 1
ATOM 611 O O . LEU A 1 81 ? -5.586 4.958 8.674 1.00 92.31 81 LEU A O 1
ATOM 615 N N . LEU A 1 82 ? -4.350 6.745 9.263 1.00 90.94 82 LEU A N 1
ATOM 616 C CA . LEU A 1 82 ? -5.452 7.600 9.730 1.00 90.94 82 LEU A CA 1
ATOM 617 C C . LEU A 1 82 ? -6.413 6.926 10.732 1.00 90.94 82 LEU A C 1
ATOM 619 O O . LEU A 1 82 ? -7.628 7.133 10.661 1.00 90.94 82 LEU A O 1
ATOM 623 N N . GLY A 1 83 ? -5.864 6.163 11.685 1.00 83.38 83 GLY A N 1
ATOM 624 C CA . GLY A 1 83 ? -6.630 5.516 12.758 1.00 83.38 83 GLY A CA 1
ATOM 625 C C . GLY A 1 83 ? -7.309 4.212 12.335 1.00 83.38 83 GLY A C 1
ATOM 626 O O . GLY A 1 83 ? -8.426 3.945 12.768 1.00 83.38 83 GLY A O 1
ATOM 627 N N . GLY A 1 84 ? -6.669 3.438 11.452 1.00 85.31 84 GLY A N 1
ATOM 628 C CA . GLY A 1 84 ? -7.157 2.123 11.020 1.00 85.31 84 GLY A CA 1
ATOM 629 C C . GLY A 1 84 ? -8.288 2.166 9.988 1.00 85.31 84 GLY A C 1
ATOM 630 O O . GLY A 1 84 ? -8.969 1.161 9.801 1.00 85.31 84 GLY A O 1
ATOM 631 N N . ARG A 1 85 ? -8.503 3.320 9.339 1.00 90.50 85 ARG A N 1
ATOM 632 C CA . ARG A 1 85 ? -9.483 3.496 8.247 1.00 90.50 85 ARG A CA 1
ATOM 633 C C . ARG A 1 85 ? -8.917 3.129 6.882 1.00 90.50 85 ARG A C 1
ATOM 635 O O . ARG A 1 85 ? -9.657 2.726 5.993 1.00 90.50 85 ARG A O 1
ATOM 642 N N . PHE A 1 86 ? -7.604 3.260 6.729 1.00 95.81 86 PHE A N 1
ATOM 643 C CA . PHE A 1 86 ? -6.898 2.864 5.522 1.00 95.81 86 PHE A CA 1
ATOM 644 C C . PHE A 1 86 ? -5.701 2.004 5.895 1.00 95.81 86 PHE A C 1
ATOM 646 O O . PHE A 1 86 ? -5.133 2.165 6.979 1.00 95.81 86 PHE A O 1
ATOM 653 N N . ILE A 1 87 ? -5.303 1.122 4.986 1.00 97.12 87 ILE A N 1
ATOM 654 C CA . ILE A 1 87 ? -4.064 0.356 5.098 1.00 97.12 87 ILE A CA 1
ATOM 655 C C . ILE A 1 87 ? -3.135 0.793 3.975 1.00 97.12 87 ILE A C 1
ATOM 657 O O . ILE A 1 87 ? -3.483 0.684 2.801 1.00 97.12 87 ILE A O 1
ATOM 661 N N . GLN A 1 88 ? -1.953 1.277 4.339 1.00 98.00 88 GLN A N 1
ATOM 662 C CA . GLN A 1 88 ? -0.857 1.497 3.406 1.00 98.00 88 GLN A CA 1
ATOM 663 C C . GLN A 1 88 ? -0.103 0.180 3.240 1.00 98.00 88 GLN A C 1
ATOM 665 O O . GLN A 1 88 ? 0.353 -0.397 4.223 1.00 98.00 88 GLN A O 1
ATOM 670 N N . PHE A 1 89 ? 0.016 -0.306 2.010 1.00 97.69 89 PHE A N 1
ATOM 671 C CA . PHE A 1 89 ? 0.687 -1.556 1.680 1.00 97.69 89 PHE A CA 1
ATOM 672 C C . PHE A 1 89 ? 1.772 -1.296 0.638 1.00 97.69 89 PHE A C 1
ATOM 674 O O . PHE A 1 89 ? 1.504 -1.110 -0.549 1.00 97.69 89 PHE A O 1
ATOM 681 N N . GLU A 1 90 ? 3.013 -1.256 1.103 1.00 97.31 90 GLU A N 1
ATOM 682 C CA . GLU A 1 90 ? 4.194 -0.996 0.282 1.00 97.31 90 GLU A CA 1
ATOM 683 C C . GLU A 1 90 ? 4.823 -2.313 -0.142 1.00 97.31 90 GLU A C 1
ATOM 685 O O . GLU A 1 90 ? 4.861 -3.254 0.646 1.00 97.31 90 GLU A O 1
ATOM 690 N N . SER A 1 91 ? 5.314 -2.406 -1.374 1.00 94.69 91 SER A N 1
ATOM 691 C CA . SER A 1 91 ? 6.002 -3.596 -1.883 1.00 94.69 91 SER A CA 1
ATOM 692 C C . SER A 1 91 ? 7.221 -3.217 -2.709 1.00 94.69 91 SER A C 1
ATOM 694 O O . SER A 1 91 ? 7.141 -2.307 -3.529 1.00 94.69 91 SER A O 1
ATOM 696 N N . THR A 1 92 ? 8.315 -3.959 -2.557 1.00 93.56 92 THR A N 1
ATOM 697 C CA . THR A 1 92 ? 9.558 -3.755 -3.317 1.00 93.56 92 THR A CA 1
ATOM 698 C C . THR A 1 92 ? 10.044 -5.091 -3.867 1.00 93.56 92 THR A C 1
ATOM 700 O O . THR A 1 92 ? 10.100 -6.076 -3.127 1.00 93.56 92 THR A O 1
ATOM 703 N N . SER A 1 93 ? 10.374 -5.159 -5.159 1.00 92.12 93 SER A N 1
ATOM 704 C CA . SER A 1 93 ? 10.973 -6.360 -5.754 1.00 92.12 93 SER A CA 1
ATOM 705 C C . SER A 1 93 ? 12.430 -6.529 -5.324 1.00 92.12 93 SER A C 1
ATOM 707 O O . SER A 1 93 ? 13.175 -5.563 -5.169 1.00 92.12 93 SER A O 1
ATOM 709 N N . THR A 1 94 ? 12.855 -7.778 -5.146 1.00 85.88 94 THR A N 1
ATOM 710 C CA . THR A 1 94 ? 14.264 -8.109 -4.876 1.00 85.88 94 THR A CA 1
ATOM 711 C C . THR A 1 94 ? 15.090 -8.185 -6.156 1.00 85.88 94 THR A C 1
ATOM 713 O O . THR A 1 94 ? 16.314 -8.093 -6.110 1.00 85.88 94 THR A O 1
ATOM 716 N N . GLU A 1 95 ? 14.430 -8.380 -7.298 1.00 80.38 95 GLU A N 1
ATOM 717 C CA . GLU A 1 95 ? 15.079 -8.475 -8.603 1.00 80.38 95 GLU A CA 1
ATOM 718 C C . GLU A 1 95 ? 15.417 -7.099 -9.180 1.00 80.38 95 GLU A C 1
ATOM 720 O O . GLU A 1 95 ? 14.786 -6.096 -8.842 1.00 80.38 95 GLU A O 1
ATOM 725 N N . THR A 1 96 ? 16.429 -7.057 -10.047 1.00 76.31 96 THR A N 1
ATOM 726 C CA . THR A 1 96 ? 16.881 -5.842 -10.736 1.00 76.31 96 THR A CA 1
ATOM 727 C C . THR A 1 96 ? 16.306 -5.815 -12.159 1.00 76.31 96 THR A C 1
ATOM 729 O O . THR A 1 96 ? 16.499 -6.792 -12.883 1.00 76.31 96 THR A O 1
ATOM 732 N N . PRO A 1 97 ? 15.684 -4.708 -12.611 1.00 81.44 97 PRO A N 1
ATOM 733 C CA . PRO A 1 97 ? 15.494 -3.450 -11.886 1.00 81.44 97 PRO A CA 1
ATOM 734 C C . PRO A 1 97 ? 14.473 -3.577 -10.750 1.00 81.44 97 PRO A C 1
ATOM 736 O O . PRO A 1 97 ? 13.491 -4.304 -10.866 1.00 81.44 97 PRO A O 1
ATOM 739 N N . HIS A 1 98 ? 14.718 -2.849 -9.657 1.00 84.94 98 HIS A N 1
ATOM 740 C CA . HIS A 1 98 ? 13.786 -2.814 -8.536 1.00 84.94 98 HIS A CA 1
ATOM 741 C C . HIS A 1 98 ? 12.503 -2.094 -8.942 1.00 84.94 98 HIS A C 1
ATOM 743 O O . HIS A 1 98 ? 12.545 -0.987 -9.479 1.00 84.94 98 HIS A O 1
ATOM 749 N N . VAL A 1 99 ? 11.379 -2.734 -8.654 1.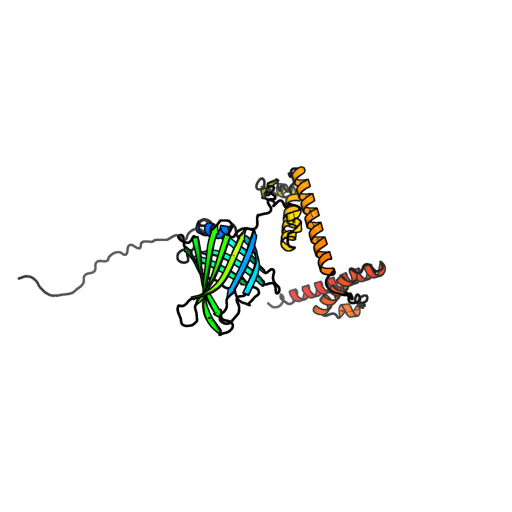00 88.00 99 VAL A N 1
ATOM 750 C CA . VAL A 1 99 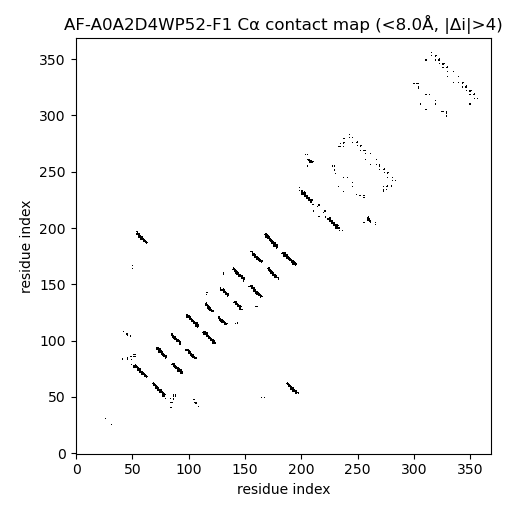? 10.035 -2.206 -8.835 1.00 88.00 99 VAL A CA 1
ATOM 751 C C . VAL A 1 99 ? 9.451 -1.959 -7.457 1.00 88.00 99 VAL A C 1
ATOM 753 O O . VAL A 1 99 ? 9.434 -2.864 -6.617 1.00 88.00 99 VAL A O 1
ATOM 756 N N . SER A 1 100 ? 8.958 -0.746 -7.236 1.00 92.75 100 SER A N 1
ATOM 757 C CA . SER A 1 100 ? 8.252 -0.383 -6.011 1.00 92.75 100 SER A CA 1
ATOM 758 C C . SER A 1 100 ? 6.779 -0.160 -6.312 1.00 92.75 100 SER A C 1
ATOM 760 O O . SER A 1 100 ? 6.433 0.423 -7.336 1.00 92.75 100 SER A O 1
ATOM 762 N N . ASN A 1 101 ? 5.924 -0.607 -5.400 1.00 94.31 101 ASN A N 1
ATOM 763 C CA . ASN A 1 101 ? 4.481 -0.429 -5.458 1.00 94.31 101 ASN A CA 1
ATOM 764 C C . ASN A 1 101 ? 3.988 0.122 -4.121 1.00 94.31 101 ASN A C 1
ATOM 766 O O . ASN A 1 101 ? 4.483 -0.264 -3.058 1.00 94.31 101 ASN A O 1
ATOM 770 N N . LEU A 1 102 ? 2.982 0.980 -4.176 1.00 97.19 102 LEU A N 1
ATOM 771 C CA . LEU A 1 102 ? 2.268 1.521 -3.033 1.00 97.19 102 LEU A CA 1
ATOM 772 C C . LEU A 1 102 ? 0.774 1.353 -3.287 1.00 97.19 102 LEU A C 1
ATOM 774 O O . LEU A 1 102 ? 0.238 1.897 -4.248 1.00 97.19 102 LEU A O 1
ATOM 778 N N . HIS A 1 103 ? 0.109 0.633 -2.392 1.00 98.06 103 HIS A N 1
ATOM 779 C CA . HIS A 1 103 ? -1.340 0.512 -2.379 1.00 98.06 103 HIS A CA 1
ATOM 780 C C . HIS A 1 103 ? -1.915 1.164 -1.125 1.00 98.06 103 HIS A C 1
ATOM 782 O O . HIS A 1 103 ? -1.396 0.970 -0.025 1.00 98.06 103 HIS A O 1
ATOM 788 N N . ILE A 1 104 ? -3.012 1.899 -1.274 1.00 98.31 104 ILE A N 1
ATOM 789 C CA . ILE A 1 104 ? -3.841 2.350 -0.155 1.00 98.31 104 ILE A CA 1
ATOM 790 C C . ILE A 1 104 ? -5.178 1.626 -0.244 1.00 98.31 104 ILE A C 1
ATOM 792 O O . ILE A 1 104 ? -5.970 1.907 -1.137 1.00 98.31 104 ILE A O 1
ATOM 796 N N . PHE A 1 105 ? -5.424 0.709 0.687 1.00 98.25 105 PHE A N 1
ATOM 797 C CA . PHE A 1 105 ? -6.695 -0.000 0.815 1.00 98.25 105 PHE A CA 1
ATOM 798 C C . PHE A 1 105 ? -7.643 0.787 1.711 1.00 98.25 105 PHE A C 1
ATOM 800 O O . PHE A 1 105 ? -7.231 1.287 2.763 1.00 98.25 105 PHE A O 1
ATOM 807 N N . GLY A 1 106 ? -8.917 0.842 1.339 1.00 96.94 106 GLY A N 1
ATOM 808 C CA . GLY A 1 106 ? -9.950 1.484 2.141 1.00 96.94 106 GLY A CA 1
ATOM 809 C C . GLY A 1 106 ? -11.350 0.969 1.847 1.00 96.94 106 GLY A C 1
ATOM 810 O O . GLY A 1 106 ? -11.565 0.157 0.946 1.00 96.94 106 GLY A O 1
ATOM 811 N N . TYR A 1 107 ? -12.301 1.472 2.628 1.00 96.56 107 TYR A N 1
ATOM 812 C CA . TYR A 1 107 ? -13.728 1.262 2.428 1.00 96.56 107 TYR A CA 1
ATOM 813 C C . TYR A 1 107 ? -14.452 2.610 2.477 1.00 96.56 107 TYR A C 1
ATOM 815 O O . TYR A 1 107 ? -14.276 3.394 3.410 1.00 96.56 107 TYR A O 1
ATOM 823 N N . ASP A 1 108 ? -15.240 2.905 1.449 1.00 94.88 108 ASP A N 1
ATOM 824 C CA . ASP A 1 108 ? -16.097 4.083 1.394 1.00 94.88 108 ASP A CA 1
ATOM 825 C C . ASP A 1 108 ? -17.448 3.733 2.017 1.00 94.88 108 ASP A C 1
ATOM 827 O O . ASP A 1 108 ? -18.277 3.100 1.384 1.00 94.88 108 ASP A O 1
ATOM 831 N N . GLY A 1 109 ? -17.659 4.113 3.278 1.00 91.06 109 GLY A N 1
ATOM 832 C CA . GLY A 1 109 ? -18.900 3.833 4.009 1.00 91.06 109 GLY A CA 1
ATOM 833 C C . GLY A 1 109 ? -20.029 4.837 3.769 1.00 91.06 109 GLY A C 1
ATOM 834 O O . GLY A 1 109 ? -21.043 4.790 4.464 1.00 91.06 109 GLY A O 1
ATOM 835 N N . ARG A 1 110 ? -19.859 5.794 2.848 1.00 88.75 110 ARG A N 1
ATOM 836 C CA . ARG A 1 110 ? -20.892 6.801 2.585 1.00 88.75 110 ARG A CA 1
ATOM 837 C C . ARG A 1 110 ? -22.088 6.149 1.910 1.00 88.75 110 ARG A C 1
ATOM 839 O O . ARG A 1 110 ? -21.934 5.367 0.977 1.00 88.75 110 ARG A O 1
ATOM 846 N N . LYS A 1 111 ? -23.284 6.551 2.338 1.00 86.00 111 LYS A N 1
ATOM 847 C CA . LYS A 1 111 ? -24.538 6.026 1.796 1.00 86.00 111 LYS A CA 1
ATOM 848 C C . LYS A 1 111 ? -24.604 6.182 0.271 1.00 86.00 111 LYS A C 1
ATOM 850 O O . LYS A 1 111 ? -24.512 7.300 -0.236 1.00 86.00 111 LYS A O 1
ATOM 855 N N . GLY A 1 112 ? -24.807 5.080 -0.445 1.00 88.56 112 GLY A N 1
ATOM 856 C CA . GLY A 1 112 ? -24.825 5.014 -1.911 1.00 88.56 112 GLY A CA 1
ATOM 857 C C . GLY A 1 112 ? -23.446 4.904 -2.576 1.00 88.56 112 GLY A C 1
ATOM 858 O O . GLY A 1 112 ? -23.365 4.983 -3.801 1.00 88.56 112 GLY A O 1
ATOM 859 N N . ARG A 1 113 ? -22.369 4.762 -1.797 1.00 89.62 113 ARG A N 1
ATOM 860 C CA . ARG A 1 113 ? -20.985 4.573 -2.261 1.00 89.62 113 ARG A CA 1
ATOM 861 C C . ARG A 1 113 ? -20.267 3.428 -1.536 1.00 89.62 113 ARG A C 1
ATOM 863 O O . ARG A 1 113 ? -19.047 3.343 -1.625 1.00 89.62 113 ARG A O 1
ATOM 870 N N . GLU A 1 114 ? -21.020 2.569 -0.853 1.00 94.06 114 GLU A N 1
ATOM 871 C CA . GLU A 1 114 ? -20.548 1.429 -0.068 1.00 94.06 114 GLU A CA 1
ATOM 872 C C . GLU A 1 114 ? -19.690 0.488 -0.917 1.00 94.06 114 GLU A C 1
ATOM 874 O O . GLU A 1 114 ? -20.197 -0.349 -1.662 1.00 94.06 114 GLU A O 1
ATOM 879 N N . SER A 1 115 ? -18.372 0.659 -0.843 1.00 96.94 115 SER A N 1
ATOM 880 C CA . SER A 1 115 ? -17.430 -0.085 -1.672 1.00 96.94 115 SER A CA 1
ATOM 881 C C . SER A 1 115 ? -16.047 -0.081 -1.050 1.00 96.94 115 SER A C 1
ATOM 883 O O . SER A 1 115 ? -15.553 0.942 -0.573 1.00 96.94 115 SER A O 1
ATOM 885 N N . TYR A 1 116 ? -15.361 -1.211 -1.154 1.00 98.00 116 TYR A N 1
ATOM 886 C CA . TYR A 1 116 ? -13.915 -1.230 -1.008 1.00 98.00 116 TYR A CA 1
ATOM 887 C C . TYR A 1 116 ? -13.267 -0.533 -2.195 1.00 98.00 116 TYR A C 1
ATOM 889 O O . TYR A 1 116 ? -13.829 -0.500 -3.295 1.00 98.00 116 TYR A O 1
ATOM 897 N N . PHE A 1 117 ? -12.082 0.011 -1.966 1.00 97.94 117 PHE A N 1
ATOM 898 C CA . PHE A 1 117 ? -11.255 0.587 -3.011 1.00 97.94 117 PHE A CA 1
ATOM 899 C C . PHE A 1 117 ? -9.778 0.354 -2.715 1.00 97.94 117 PHE A C 1
ATOM 901 O O . PHE A 1 117 ? -9.374 0.184 -1.558 1.00 97.94 117 PHE A O 1
ATOM 908 N N . VAL A 1 118 ? -8.975 0.389 -3.771 1.00 98.12 118 VAL A N 1
ATOM 909 C CA . VAL A 1 118 ? -7.517 0.436 -3.681 1.00 98.12 118 VAL A CA 1
ATOM 910 C C . VAL A 1 118 ? -7.031 1.595 -4.524 1.00 98.12 118 VAL A C 1
ATOM 912 O O . VAL A 1 118 ? -7.436 1.712 -5.666 1.00 98.12 118 VAL A O 1
ATOM 915 N N . LEU A 1 119 ? -6.159 2.441 -3.983 1.00 97.75 119 LEU A N 1
ATOM 916 C CA . LEU A 1 119 ? -5.364 3.364 -4.791 1.00 97.75 119 LEU A CA 1
ATOM 917 C C . LEU A 1 119 ? -3.988 2.740 -5.013 1.00 97.75 119 LEU A C 1
ATOM 919 O O . LEU A 1 119 ? -3.255 2.558 -4.041 1.00 97.75 119 LEU A O 1
ATOM 923 N N . GLY A 1 120 ? -3.647 2.405 -6.253 1.00 96.69 120 GLY A N 1
ATOM 924 C CA . GLY A 1 120 ? -2.372 1.803 -6.632 1.00 96.69 120 GLY A CA 1
ATOM 925 C C . GLY A 1 120 ? -1.445 2.779 -7.344 1.00 96.69 120 GLY A C 1
ATOM 926 O O . GLY A 1 120 ? -1.861 3.514 -8.237 1.00 96.69 120 GLY A O 1
ATOM 927 N N . LEU A 1 121 ? -0.178 2.767 -6.945 1.00 95.69 121 LEU A N 1
ATOM 928 C CA . LEU A 1 121 ? 0.921 3.523 -7.535 1.00 95.69 121 LEU A CA 1
ATOM 929 C C . LEU A 1 121 ? 2.115 2.584 -7.700 1.00 95.69 121 LEU A C 1
ATOM 931 O O . LEU A 1 121 ? 2.418 1.813 -6.788 1.00 95.69 121 LEU A O 1
ATOM 935 N N . ASP A 1 122 ? 2.828 2.682 -8.814 1.00 92.62 122 ASP A N 1
ATOM 936 C CA . ASP A 1 122 ? 4.014 1.870 -9.068 1.00 92.62 122 ASP A CA 1
ATOM 937 C C . ASP A 1 122 ? 5.116 2.665 -9.783 1.00 92.62 122 ASP A C 1
ATOM 939 O O . ASP A 1 122 ? 4.940 3.818 -10.177 1.00 92.62 122 ASP A O 1
ATOM 943 N N . THR A 1 123 ? 6.295 2.058 -9.903 1.00 90.88 123 THR A N 1
ATOM 944 C CA . THR A 1 123 ? 7.428 2.617 -10.658 1.00 90.88 123 THR A CA 1
ATOM 945 C C . THR A 1 123 ? 7.476 2.146 -12.114 1.00 90.88 123 THR A C 1
ATOM 947 O O . THR A 1 123 ? 8.462 2.412 -12.802 1.00 90.88 123 THR A O 1
ATOM 950 N N . LEU A 1 124 ? 6.474 1.395 -12.574 1.00 85.25 124 LEU A N 1
ATOM 951 C CA . LEU A 1 124 ? 6.370 0.884 -13.943 1.00 85.25 124 LEU A CA 1
ATOM 952 C C . LEU A 1 124 ? 5.673 1.882 -14.873 1.00 85.25 124 LEU A C 1
ATOM 954 O O . LEU A 1 124 ? 5.883 1.821 -16.085 1.00 85.25 124 LEU A O 1
ATOM 958 N N . GLY A 1 125 ? 4.906 2.825 -14.325 1.00 80.75 125 GLY A N 1
ATOM 959 C CA . GLY A 1 125 ? 4.193 3.828 -15.102 1.00 80.75 125 GLY A CA 1
ATOM 960 C C . GLY A 1 125 ? 4.150 5.228 -14.496 1.00 80.75 125 GLY A C 1
ATOM 961 O O . GLY A 1 125 ? 4.688 5.519 -13.433 1.00 80.75 125 GLY A O 1
ATOM 962 N N . GLN A 1 126 ? 3.492 6.126 -15.232 1.00 84.69 126 GLN A N 1
ATOM 963 C CA . GLN A 1 126 ? 3.142 7.487 -14.802 1.00 84.69 126 GLN A CA 1
ATOM 964 C C . GLN A 1 126 ? 1.624 7.594 -14.594 1.00 84.69 126 GLN A C 1
ATOM 966 O O . GLN A 1 126 ? 0.987 8.542 -15.051 1.00 84.69 126 GLN A O 1
ATOM 971 N N . TYR A 1 127 ? 1.031 6.578 -13.976 1.00 87.75 127 TYR A N 1
ATOM 972 C CA . TYR A 1 127 ? -0.406 6.475 -13.744 1.00 87.75 127 TYR A CA 1
ATOM 973 C C . TYR A 1 127 ? -0.682 6.051 -12.299 1.00 87.75 127 TYR A C 1
ATOM 975 O O . TYR A 1 127 ? 0.228 5.716 -11.541 1.00 87.75 127 TYR A O 1
ATOM 983 N N . TYR A 1 128 ? -1.956 6.089 -11.926 1.00 93.56 128 TYR A N 1
ATOM 984 C CA . TYR A 1 128 ? -2.473 5.431 -10.736 1.00 93.56 128 TYR A CA 1
ATOM 985 C C . TYR A 1 128 ? -3.628 4.524 -11.149 1.00 93.56 128 TYR A C 1
ATOM 987 O O . TYR A 1 128 ? -4.226 4.725 -12.206 1.00 93.56 128 TYR A O 1
ATOM 995 N N . THR A 1 129 ? -3.934 3.538 -10.317 1.00 94.44 129 THR A N 1
ATOM 996 C CA . THR A 1 129 ? -5.126 2.700 -10.461 1.00 94.44 129 THR A CA 1
ATOM 997 C C . THR A 1 129 ? -6.046 2.917 -9.269 1.00 94.44 129 THR A C 1
ATOM 999 O O . THR A 1 129 ? -5.578 3.160 -8.156 1.00 94.44 129 THR A O 1
ATOM 1002 N N . ASP A 1 130 ? -7.351 2.859 -9.497 1.00 96.31 130 ASP A N 1
ATOM 1003 C CA . ASP A 1 130 ? -8.377 3.064 -8.476 1.00 96.31 130 ASP A CA 1
ATOM 1004 C C . ASP A 1 130 ? -9.486 1.994 -8.529 1.00 96.31 130 ASP A C 1
ATOM 1006 O O . ASP A 1 130 ? -10.665 2.326 -8.632 1.00 96.31 130 ASP A O 1
ATOM 1010 N N . PRO A 1 131 ? -9.168 0.685 -8.492 1.00 97.50 131 PRO A N 1
ATOM 1011 C CA . PRO A 1 131 ? -10.202 -0.332 -8.596 1.00 97.50 131 PRO A CA 1
ATOM 1012 C C . PRO A 1 131 ? -11.113 -0.355 -7.357 1.00 97.50 131 PRO A C 1
ATOM 1014 O O . PRO A 1 131 ? -10.676 -0.191 -6.213 1.00 97.50 131 PRO A O 1
ATOM 1017 N N . HIS A 1 132 ? -12.393 -0.623 -7.603 1.00 98.12 132 HIS A N 1
ATOM 1018 C CA . HIS A 1 132 ? -13.469 -0.638 -6.616 1.00 98.12 132 HIS A CA 1
ATOM 1019 C C . HIS A 1 132 ? -14.173 -1.991 -6.583 1.00 98.12 132 HIS A C 1
ATOM 1021 O O . HIS A 1 132 ? -14.259 -2.690 -7.594 1.00 98.12 132 HIS A O 1
ATOM 1027 N N . GLY A 1 133 ? -14.733 -2.359 -5.435 1.00 97.06 133 GLY A N 1
ATOM 1028 C CA . GLY A 1 133 ? -15.603 -3.523 -5.371 1.00 97.06 133 GLY A CA 1
ATOM 1029 C C . GLY A 1 133 ? -15.995 -3.950 -3.967 1.00 97.06 133 GLY A C 1
ATOM 1030 O O . GLY A 1 133 ? -16.217 -3.127 -3.080 1.00 97.06 133 GLY A O 1
ATOM 1031 N N . SER A 1 134 ? -16.155 -5.254 -3.779 1.00 96.50 134 SER A N 1
ATOM 1032 C CA . SER A 1 134 ? -16.871 -5.812 -2.632 1.00 96.50 134 SER A CA 1
ATOM 1033 C C . SER A 1 134 ? -16.167 -7.022 -2.033 1.00 96.50 134 SER A C 1
ATOM 1035 O O . SER A 1 134 ? -15.332 -7.668 -2.668 1.00 96.50 134 SER A O 1
ATOM 1037 N N . TRP A 1 135 ? -16.507 -7.305 -0.780 1.00 95.56 135 TRP A N 1
ATOM 1038 C CA . TRP A 1 135 ? -16.080 -8.511 -0.092 1.00 95.56 135 TRP A CA 1
ATOM 1039 C C . TRP A 1 135 ? -17.018 -9.671 -0.429 1.00 95.56 135 TRP A C 1
ATOM 1041 O O . TRP A 1 135 ? -18.226 -9.564 -0.221 1.00 95.56 135 TRP A O 1
ATOM 1051 N N . ASP A 1 136 ? -16.457 -10.788 -0.878 1.00 94.19 136 ASP A N 1
ATOM 1052 C CA . ASP A 1 136 ? -17.157 -12.058 -1.030 1.00 94.19 136 ASP A CA 1
ATOM 1053 C C . ASP A 1 136 ? -16.956 -12.917 0.238 1.00 94.19 136 ASP A C 1
ATOM 1055 O O . ASP A 1 136 ? -15.833 -13.355 0.526 1.00 94.19 136 ASP A O 1
ATOM 1059 N N . PRO A 1 137 ? -18.019 -13.156 1.032 1.00 90.12 137 PRO A N 1
ATOM 1060 C CA . PRO A 1 137 ? -17.923 -13.945 2.252 1.00 90.12 137 PRO A CA 1
ATOM 1061 C C . PRO A 1 137 ? -17.664 -15.433 1.999 1.00 90.12 137 PRO A C 1
ATOM 1063 O O . PRO A 1 137 ? -17.037 -16.061 2.852 1.00 90.12 137 PRO A O 1
ATOM 1066 N N . ASP A 1 138 ? -18.102 -15.987 0.865 1.00 91.44 138 ASP A N 1
ATOM 1067 C CA . ASP A 1 138 ? -18.027 -17.427 0.590 1.00 91.44 138 ASP A CA 1
ATOM 1068 C C . ASP A 1 138 ? -16.594 -17.855 0.271 1.00 91.44 138 ASP A C 1
ATOM 1070 O O . ASP A 1 138 ? -16.129 -18.910 0.704 1.00 91.44 138 ASP A O 1
ATOM 1074 N N . SER A 1 139 ? -15.871 -17.002 -0.454 1.00 89.31 139 SER A N 1
ATOM 1075 C CA . SER A 1 139 ? -14.464 -17.212 -0.802 1.00 89.31 139 SER A CA 1
ATOM 1076 C C . SER A 1 139 ? -13.475 -16.486 0.116 1.00 89.31 139 SER A C 1
ATOM 1078 O O . SER A 1 139 ? -12.265 -16.617 -0.073 1.00 89.31 139 SER A O 1
ATOM 1080 N N . ALA A 1 140 ? -13.969 -15.728 1.104 1.00 91.50 140 ALA A N 1
ATOM 1081 C CA . ALA A 1 140 ? -13.173 -14.847 1.961 1.00 91.50 140 ALA A CA 1
ATOM 1082 C C . ALA A 1 140 ? -12.198 -13.978 1.143 1.00 91.50 140 ALA A C 1
ATOM 1084 O O . ALA A 1 140 ? -10.991 -13.921 1.419 1.00 91.50 140 ALA A O 1
ATOM 1085 N N . SER A 1 141 ? -12.730 -13.338 0.100 1.00 95.81 141 SER A N 1
ATOM 1086 C CA . SER A 1 141 ? -11.939 -12.572 -0.855 1.00 95.81 141 SER A CA 1
ATOM 1087 C C . SER A 1 141 ? -12.473 -11.162 -1.071 1.00 95.81 141 SER A C 1
ATOM 1089 O O . SER A 1 141 ? -13.667 -10.891 -0.976 1.00 95.81 141 SER A O 1
ATOM 1091 N N . LEU A 1 142 ? -11.562 -10.246 -1.375 1.00 97.44 142 LEU A N 1
ATOM 1092 C CA . LEU A 1 142 ? -11.869 -8.901 -1.826 1.00 97.44 142 LEU A CA 1
ATOM 1093 C C . LEU A 1 142 ? -11.778 -8.864 -3.357 1.00 97.44 142 LEU A C 1
ATOM 1095 O O . LEU A 1 142 ? -10.704 -9.070 -3.924 1.00 97.44 142 LEU A O 1
ATOM 1099 N N . GLN A 1 143 ? -12.914 -8.603 -4.003 1.00 97.75 143 GLN A N 1
ATOM 1100 C CA . GLN A 1 143 ? -13.076 -8.550 -5.455 1.00 97.75 143 GLN A CA 1
ATOM 1101 C C . GLN A 1 143 ? -13.117 -7.090 -5.893 1.00 97.75 143 GLN A C 1
ATOM 1103 O O . GLN A 1 143 ? -14.053 -6.369 -5.548 1.00 97.75 143 GLN A O 1
ATOM 1108 N N . LEU A 1 144 ? -12.118 -6.652 -6.651 1.00 98.31 144 LEU A N 1
ATOM 1109 C CA . LEU A 1 144 ? -11.978 -5.272 -7.110 1.00 98.31 144 LEU A CA 1
ATOM 1110 C C . LEU A 1 144 ? -11.938 -5.241 -8.632 1.00 98.31 144 LEU A C 1
ATOM 1112 O O . LEU A 1 144 ? -11.299 -6.083 -9.257 1.00 98.31 144 LEU A O 1
ATOM 1116 N N . VAL A 1 145 ? -12.591 -4.260 -9.234 1.00 97.38 145 VAL A N 1
ATOM 1117 C CA . VAL A 1 145 ? -12.618 -4.044 -10.678 1.00 97.38 145 VAL A CA 1
ATOM 1118 C C . VAL A 1 145 ? -12.162 -2.623 -10.958 1.00 97.38 145 VAL A C 1
ATOM 1120 O O . VAL A 1 145 ? -12.597 -1.690 -10.286 1.00 97.38 145 VAL A O 1
ATOM 1123 N N . GLY A 1 146 ? -11.307 -2.466 -11.959 1.00 95.38 146 GLY A N 1
ATOM 1124 C CA . GLY A 1 146 ? -10.878 -1.167 -12.454 1.00 95.38 146 GLY A CA 1
ATOM 1125 C C . GLY A 1 146 ? -10.801 -1.147 -13.971 1.00 95.38 146 GLY A C 1
ATOM 1126 O O . GLY A 1 146 ? -10.921 -2.175 -14.645 1.00 95.38 146 GLY A O 1
ATOM 1127 N N . GLU A 1 147 ? -10.600 0.048 -14.503 1.00 92.25 147 GLU A N 1
ATOM 1128 C CA . GLU A 1 147 ? -10.355 0.280 -15.918 1.00 92.25 147 GLU A CA 1
ATOM 1129 C C . GLU A 1 147 ? -9.057 1.069 -16.050 1.00 92.25 147 GLU A C 1
ATOM 1131 O O . GLU A 1 147 ? -8.823 2.023 -15.313 1.00 92.25 147 GLU A O 1
ATOM 1136 N N . GLU A 1 148 ? -8.208 0.671 -16.986 1.00 87.19 148 GLU A N 1
ATOM 1137 C CA . GLU A 1 148 ? -6.964 1.366 -17.290 1.00 87.19 148 GLU A CA 1
ATOM 1138 C C . GLU A 1 148 ? -6.825 1.561 -18.798 1.00 87.19 148 GLU A C 1
ATOM 1140 O O . GLU A 1 148 ? -7.435 0.848 -19.597 1.00 87.19 148 GLU A O 1
ATOM 1145 N N . MET A 1 149 ? -6.034 2.550 -19.201 1.00 84.25 149 MET A N 1
ATOM 1146 C CA . MET A 1 149 ? -5.668 2.708 -20.602 1.00 84.25 149 MET A CA 1
ATOM 1147 C C . MET A 1 149 ? -4.432 1.855 -20.871 1.00 84.25 149 MET A C 1
ATOM 1149 O O . MET A 1 149 ? -3.364 2.134 -20.325 1.00 84.25 149 MET A O 1
ATOM 1153 N N . ASP A 1 150 ? -4.555 0.841 -21.724 1.00 76.19 150 ASP A N 1
ATOM 1154 C CA . ASP A 1 150 ? -3.411 0.025 -22.111 1.00 76.19 150 ASP A CA 1
ATOM 1155 C C . ASP A 1 150 ? -2.411 0.884 -22.899 1.00 76.19 150 ASP A C 1
ATOM 1157 O O . ASP A 1 150 ? -2.722 1.437 -23.957 1.00 76.19 150 ASP A O 1
ATOM 1161 N N . ALA A 1 151 ? -1.193 1.011 -22.374 1.00 70.19 151 ALA A N 1
ATOM 1162 C CA . ALA A 1 151 ? -0.183 1.912 -22.924 1.00 70.19 151 ALA A CA 1
ATOM 1163 C C . ALA A 1 151 ? 0.324 1.489 -24.316 1.00 70.19 151 ALA A C 1
ATOM 1165 O O . ALA A 1 151 ? 0.888 2.313 -25.037 1.00 70.19 151 ALA A O 1
ATOM 1166 N N . PHE A 1 152 ? 0.139 0.222 -24.701 1.00 68.88 152 PHE A N 1
ATOM 1167 C CA . PHE A 1 152 ? 0.609 -0.312 -25.981 1.00 68.88 152 PHE A CA 1
ATOM 1168 C C . PHE A 1 152 ? -0.403 -0.102 -27.107 1.00 68.88 152 PHE A C 1
ATOM 1170 O O . PHE A 1 152 ? -0.031 0.271 -28.219 1.00 68.88 152 PHE A O 1
ATOM 1177 N N . THR A 1 153 ? -1.678 -0.350 -26.830 1.00 74.94 153 THR A N 1
ATOM 1178 C CA . THR A 1 153 ? -2.777 -0.280 -27.799 1.00 74.94 153 THR A CA 1
ATOM 1179 C C . THR A 1 153 ? -3.512 1.056 -27.759 1.00 74.94 153 THR A C 1
ATOM 1181 O O . THR A 1 153 ? -4.197 1.397 -28.721 1.00 74.94 153 THR A O 1
ATOM 1184 N N . GLY A 1 154 ? -3.385 1.817 -26.667 1.00 80.94 154 GLY A N 1
ATOM 1185 C CA . GLY A 1 154 ? -4.150 3.041 -26.433 1.00 80.94 154 GLY A CA 1
ATOM 1186 C C . GLY A 1 154 ? -5.647 2.783 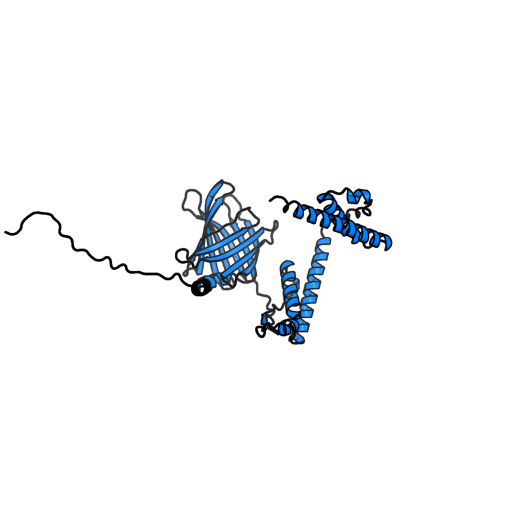-26.251 1.00 80.94 154 GLY A C 1
ATOM 1187 O O . GLY A 1 154 ? -6.447 3.694 -26.458 1.00 80.94 154 GLY A O 1
ATOM 1188 N N . THR A 1 155 ? -6.031 1.545 -25.927 1.00 82.44 155 THR A N 1
ATOM 1189 C CA . THR A 1 155 ? -7.427 1.158 -25.711 1.00 82.44 155 THR A CA 1
ATOM 1190 C C . THR A 1 155 ? -7.719 0.993 -24.230 1.00 82.44 155 THR A C 1
ATOM 1192 O O . THR A 1 155 ? -6.860 0.580 -23.451 1.00 82.44 155 THR A O 1
ATOM 1195 N N . GLN A 1 156 ? -8.943 1.337 -23.837 1.00 85.44 156 GLN A N 1
ATOM 1196 C CA . GLN A 1 156 ? -9.391 1.119 -22.472 1.00 85.44 156 GLN A CA 1
ATOM 1197 C C . GLN A 1 156 ? -9.576 -0.380 -22.235 1.00 85.44 156 GLN A C 1
ATOM 1199 O O . GLN A 1 156 ? -10.221 -1.074 -23.024 1.00 85.44 156 GLN A O 1
ATOM 1204 N N . GLN A 1 157 ? -9.015 -0.866 -21.138 1.00 87.69 157 GLN A N 1
ATOM 1205 C CA . GLN A 1 157 ? -9.018 -2.263 -20.755 1.00 87.69 157 GLN A CA 1
ATOM 1206 C C . GLN A 1 157 ? -9.519 -2.395 -19.322 1.00 87.69 157 GLN A C 1
ATOM 1208 O O . GLN A 1 157 ? -9.074 -1.693 -18.415 1.00 87.69 157 GLN A O 1
ATOM 1213 N N . ARG A 1 158 ? -10.453 -3.321 -19.111 1.00 93.00 158 ARG A N 1
ATOM 1214 C CA . ARG A 1 158 ? -10.959 -3.647 -17.781 1.00 93.00 158 ARG A CA 1
ATOM 1215 C C . ARG A 1 158 ? -10.089 -4.720 -17.144 1.00 93.00 158 ARG A C 1
ATOM 1217 O O . ARG A 1 158 ? -9.758 -5.723 -17.783 1.00 93.00 158 ARG A O 1
ATOM 1224 N N . PHE A 1 159 ? -9.780 -4.542 -15.870 1.00 94.38 159 PHE A N 1
ATOM 1225 C CA . PHE A 1 159 ? -9.077 -5.528 -15.066 1.00 94.38 159 PHE A CA 1
ATOM 1226 C C . PHE A 1 159 ? -9.844 -5.828 -13.779 1.00 94.38 159 PHE A C 1
ATOM 1228 O O . PHE A 1 159 ? -10.657 -5.035 -13.299 1.00 94.38 159 PHE A O 1
ATOM 1235 N N . ARG A 1 160 ? -9.580 -7.002 -13.214 1.00 96.94 160 ARG A N 1
ATOM 1236 C CA . ARG A 1 160 ? -10.144 -7.461 -11.950 1.00 96.94 160 ARG A CA 1
ATOM 1237 C C . ARG A 1 160 ? -9.031 -7.988 -11.061 1.00 96.94 160 ARG A C 1
ATOM 1239 O O . ARG A 1 160 ? -8.223 -8.800 -11.502 1.00 96.94 160 ARG A O 1
ATOM 1246 N N . GLN A 1 161 ? -8.995 -7.531 -9.818 1.00 97.88 161 GLN A N 1
ATOM 1247 C CA . GLN A 1 161 ? -8.067 -7.984 -8.790 1.00 97.88 161 GLN A CA 1
ATOM 1248 C C . GLN A 1 161 ? -8.833 -8.769 -7.731 1.00 97.88 161 GLN A C 1
ATOM 1250 O O . GLN A 1 161 ? -9.891 -8.341 -7.269 1.00 97.88 161 GLN A O 1
ATOM 1255 N N . VAL A 1 162 ? -8.284 -9.911 -7.334 1.00 98.06 162 VAL A N 1
ATOM 1256 C CA . VAL A 1 162 ? -8.867 -10.779 -6.314 1.00 98.06 162 VAL A CA 1
ATOM 1257 C C . VAL A 1 162 ? -7.856 -10.995 -5.213 1.00 98.06 162 VAL A C 1
ATOM 1259 O O . VAL A 1 162 ? -6.879 -11.716 -5.408 1.00 98.06 162 VAL A O 1
ATOM 1262 N N . TYR A 1 163 ? -8.104 -10.397 -4.052 1.00 97.56 163 TYR A N 1
ATOM 1263 C CA . TYR A 1 163 ? -7.314 -10.656 -2.856 1.00 97.56 163 TYR A CA 1
ATOM 1264 C C . TYR A 1 163 ? -7.998 -11.733 -2.022 1.00 97.56 163 TYR A C 1
ATOM 1266 O O . TYR A 1 163 ? -9.031 -11.462 -1.417 1.00 97.56 163 TYR A O 1
ATOM 1274 N N . SER A 1 164 ? -7.437 -12.940 -1.964 1.00 95.75 164 SER A N 1
ATOM 1275 C CA . SER A 1 164 ? -7.988 -14.021 -1.134 1.00 95.75 164 SER A CA 1
ATOM 1276 C C . SER A 1 164 ? -7.216 -14.146 0.172 1.00 95.75 164 SER A C 1
ATOM 1278 O O . SER A 1 164 ? -5.992 -14.323 0.169 1.00 95.75 164 SER A O 1
ATOM 1280 N N . PHE A 1 165 ? -7.937 -14.100 1.290 1.00 92.81 165 PHE A N 1
ATOM 1281 C CA . PHE A 1 165 ? -7.389 -14.144 2.644 1.00 92.81 165 PHE A CA 1
ATOM 1282 C C . PHE A 1 165 ? -7.472 -15.570 3.189 1.00 92.81 165 PHE A C 1
ATOM 1284 O O . PHE A 1 165 ? -8.242 -15.870 4.098 1.00 92.81 165 PHE A O 1
ATOM 1291 N N . LEU A 1 166 ? -6.688 -16.465 2.580 1.00 84.19 166 LEU A N 1
ATOM 1292 C CA . LEU A 1 166 ? -6.762 -17.913 2.804 1.00 84.19 166 LEU A CA 1
ATOM 1293 C C . LEU A 1 166 ? -6.487 -18.294 4.263 1.00 84.19 166 LEU A C 1
ATOM 1295 O O . LEU A 1 166 ? -7.157 -19.155 4.828 1.00 84.19 166 LEU A O 1
ATOM 1299 N N . THR A 1 167 ? -5.475 -17.665 4.866 1.00 87.50 167 THR A N 1
ATOM 1300 C CA . THR A 1 167 ? -5.133 -17.819 6.284 1.00 87.50 167 THR A CA 1
ATOM 1301 C C . THR A 1 167 ? -4.581 -16.505 6.835 1.00 87.50 167 THR A C 1
ATOM 1303 O O . THR A 1 167 ? -4.243 -15.593 6.083 1.00 87.50 167 THR A O 1
ATOM 1306 N N . THR A 1 168 ? -4.378 -16.421 8.153 1.00 85.81 168 THR A N 1
ATOM 1307 C CA . THR A 1 168 ? -3.687 -15.282 8.785 1.00 85.81 168 THR A CA 1
ATOM 1308 C C . THR A 1 168 ? -2.289 -15.032 8.206 1.00 85.81 168 THR A C 1
ATOM 1310 O O . THR A 1 168 ? -1.804 -13.899 8.249 1.00 85.81 168 THR A O 1
ATOM 1313 N N . ASN A 1 169 ? -1.645 -16.067 7.654 1.00 91.81 169 ASN A N 1
ATOM 1314 C CA . ASN A 1 169 ? -0.260 -16.031 7.186 1.00 91.81 169 ASN A CA 1
ATOM 1315 C C . ASN A 1 169 ? -0.122 -16.126 5.664 1.00 91.81 169 ASN A C 1
ATOM 1317 O O . ASN A 1 169 ? 1.002 -16.110 5.166 1.00 91.81 169 ASN A O 1
ATOM 1321 N N . THR A 1 170 ? -1.229 -16.228 4.930 1.00 93.12 170 THR A N 1
ATOM 1322 C CA . THR A 1 170 ? -1.207 -16.422 3.479 1.00 93.12 170 THR A CA 1
ATOM 1323 C C . THR A 1 170 ? -2.298 -15.594 2.826 1.00 93.12 170 THR A C 1
ATOM 1325 O O . THR A 1 170 ? -3.486 -15.840 3.041 1.00 93.12 170 THR A O 1
ATOM 1328 N N . ILE A 1 171 ? -1.878 -14.645 1.995 1.00 95.50 171 ILE A N 1
ATOM 1329 C CA . ILE A 1 171 ? -2.758 -13.843 1.144 1.00 95.50 171 ILE A CA 1
ATOM 1330 C C . ILE A 1 171 ? -2.365 -14.121 -0.301 1.00 95.50 171 ILE A C 1
ATOM 1332 O O . ILE A 1 171 ? -1.185 -14.251 -0.615 1.00 95.50 171 ILE A O 1
ATOM 1336 N N . THR A 1 172 ? -3.339 -14.207 -1.196 1.00 96.94 172 THR A N 1
ATOM 1337 C CA . THR A 1 172 ? -3.067 -14.266 -2.638 1.00 96.94 172 THR A CA 1
ATOM 1338 C C . THR A 1 172 ? -3.688 -13.067 -3.323 1.00 96.94 172 THR A C 1
ATOM 1340 O O . THR A 1 172 ? -4.740 -12.607 -2.892 1.00 96.94 172 THR A O 1
ATOM 1343 N N . CYS A 1 173 ? -3.031 -12.556 -4.358 1.00 97.50 173 CYS A N 1
ATOM 1344 C CA . CYS A 1 173 ? -3.597 -11.573 -5.270 1.00 97.50 173 CYS A CA 1
ATOM 1345 C C . CYS A 1 173 ? -3.556 -12.143 -6.685 1.00 97.50 173 CYS A C 1
ATOM 1347 O O . CYS A 1 173 ? -2.488 -12.502 -7.183 1.00 97.50 173 CYS A O 1
ATOM 1349 N N . GLU A 1 174 ? -4.710 -12.234 -7.330 1.00 97.56 174 GLU A N 1
ATOM 1350 C CA . GLU A 1 174 ? -4.817 -12.603 -8.736 1.00 97.56 174 GLU A CA 1
ATOM 1351 C C . GLU A 1 174 ? -5.341 -11.423 -9.543 1.00 97.56 174 GLU A C 1
ATOM 1353 O O . GLU A 1 174 ? -6.345 -10.818 -9.175 1.00 97.56 174 GLU A O 1
ATOM 1358 N N . VAL A 1 175 ? -4.673 -11.114 -10.653 1.00 95.69 175 VAL A N 1
ATOM 1359 C CA . VAL A 1 175 ? -5.098 -10.062 -11.578 1.00 95.69 175 VAL A CA 1
ATOM 1360 C C . VAL A 1 175 ? -5.524 -10.694 -12.891 1.00 95.69 175 VAL A C 1
ATOM 1362 O O . VAL A 1 175 ? -4.763 -11.430 -13.528 1.00 95.69 175 VAL A O 1
ATOM 1365 N N . PHE A 1 176 ? -6.746 -10.381 -13.291 1.00 94.94 176 PHE A N 1
ATOM 1366 C CA . PHE A 1 176 ? -7.366 -10.786 -14.538 1.00 94.94 176 PHE A CA 1
ATOM 1367 C C . PHE A 1 176 ? -7.539 -9.560 -15.422 1.00 94.94 176 PHE A C 1
ATOM 1369 O O . PHE A 1 176 ? -7.950 -8.504 -14.950 1.00 94.94 176 PHE A O 1
ATOM 1376 N N . ILE A 1 177 ? -7.240 -9.707 -16.704 1.00 91.75 177 ILE A N 1
ATOM 1377 C CA . ILE A 1 177 ? -7.473 -8.687 -17.720 1.00 91.75 177 ILE A CA 1
ATOM 1378 C C . ILE A 1 177 ? -8.556 -9.193 -18.663 1.00 91.75 177 ILE A C 1
ATOM 1380 O O . ILE A 1 177 ? -8.502 -10.335 -19.122 1.00 91.75 177 ILE A O 1
ATOM 1384 N N . THR A 1 178 ? -9.529 -8.339 -18.962 1.00 90.75 178 THR A N 1
ATOM 1385 C CA . THR A 1 178 ? -10.549 -8.613 -19.977 1.00 90.75 178 THR A CA 1
ATOM 1386 C C . THR A 1 178 ? -9.960 -8.344 -21.355 1.00 90.75 178 THR A C 1
ATOM 1388 O O . THR A 1 178 ? -9.416 -7.265 -21.595 1.00 90.75 178 THR A O 1
ATOM 1391 N N . LYS A 1 179 ? -10.052 -9.307 -22.276 1.00 82.62 179 LYS A N 1
ATOM 1392 C CA . LYS A 1 179 ? -9.545 -9.114 -23.641 1.00 82.62 179 LYS A CA 1
ATOM 1393 C C . LYS A 1 179 ? -10.384 -8.049 -24.366 1.00 82.62 179 LYS A C 1
ATOM 1395 O O . LYS A 1 179 ? -11.616 -8.131 -24.316 1.00 82.62 179 LYS A O 1
ATOM 1400 N N . PRO A 1 180 ? -9.758 -7.110 -25.099 1.00 77.44 180 PRO A N 1
ATOM 1401 C CA . PRO A 1 180 ? -10.479 -6.061 -25.814 1.00 77.44 180 PRO A CA 1
ATOM 1402 C C . PRO A 1 180 ? -11.594 -6.606 -26.717 1.00 77.44 180 PRO A C 1
ATOM 1404 O O . PRO A 1 180 ? -11.367 -7.503 -27.529 1.00 77.44 180 PRO A O 1
ATOM 1407 N N . GLY A 1 181 ? -12.801 -6.047 -26.586 1.00 75.94 181 GLY A N 1
ATOM 1408 C CA . GLY A 1 181 ? -13.960 -6.401 -27.415 1.00 75.94 181 GLY A CA 1
ATOM 1409 C C . GLY A 1 181 ? -14.640 -7.733 -27.072 1.00 75.94 181 GLY A C 1
ATOM 1410 O O . GLY A 1 181 ? -15.480 -8.188 -27.847 1.00 75.94 181 GLY A O 1
ATOM 1411 N N . THR A 1 182 ? -14.300 -8.359 -25.943 1.00 82.62 182 THR A N 1
ATOM 1412 C CA . THR A 1 182 ? -14.923 -9.603 -25.461 1.00 82.62 182 THR A CA 1
ATOM 1413 C C . THR A 1 182 ? -15.180 -9.536 -23.955 1.00 82.62 182 THR A C 1
ATOM 1415 O O . THR A 1 182 ? -14.598 -8.693 -23.281 1.00 82.62 182 THR A O 1
ATOM 1418 N N . ASP A 1 183 ? -15.965 -10.474 -23.424 1.00 85.00 183 ASP A N 1
ATOM 1419 C CA . ASP A 1 183 ? -16.121 -10.681 -21.974 1.00 85.00 183 ASP A CA 1
ATOM 1420 C C . ASP A 1 183 ? -15.154 -11.753 -21.422 1.00 85.00 183 ASP A C 1
ATOM 1422 O O . ASP A 1 183 ? -15.296 -12.222 -20.293 1.00 85.00 183 ASP A O 1
ATOM 1426 N N . GLU A 1 184 ? -14.179 -12.197 -22.223 1.00 88.31 184 GLU A N 1
ATOM 1427 C CA . GLU A 1 184 ? -13.222 -13.216 -21.802 1.00 88.31 184 GLU A CA 1
ATOM 1428 C C . GLU A 1 184 ? -12.101 -12.610 -20.954 1.00 88.31 184 GLU A C 1
ATOM 1430 O O . GLU A 1 184 ? -11.352 -11.739 -21.406 1.00 88.31 184 GLU A O 1
ATOM 1435 N N . GLU A 1 185 ? -11.918 -13.144 -19.749 1.00 91.06 185 GLU A N 1
ATOM 1436 C CA . GLU A 1 185 ? -10.809 -12.786 -18.870 1.00 91.06 185 GLU A CA 1
ATOM 1437 C C . GLU A 1 185 ? -9.611 -13.731 -19.042 1.00 91.06 185 GLU A C 1
ATOM 1439 O O . GLU A 1 185 ? -9.743 -14.953 -19.145 1.00 91.06 185 GLU A O 1
ATOM 1444 N N . ALA A 1 186 ? -8.408 -13.162 -19.016 1.00 90.69 186 ALA A N 1
ATOM 1445 C CA . ALA A 1 186 ? -7.151 -13.886 -18.923 1.00 90.69 186 ALA A CA 1
ATOM 1446 C C . ALA A 1 186 ? -6.443 -13.522 -17.614 1.00 90.69 186 ALA A C 1
ATOM 1448 O O . ALA A 1 186 ? -6.248 -12.346 -17.307 1.00 90.69 186 ALA A O 1
ATOM 1449 N N . ARG A 1 187 ? -6.028 -14.532 -16.841 1.00 93.94 187 ARG A N 1
ATOM 1450 C CA . ARG A 1 187 ? -5.216 -14.309 -15.640 1.00 93.94 187 ARG A CA 1
ATOM 1451 C C . ARG A 1 187 ? -3.801 -13.912 -16.044 1.00 93.94 187 ARG A C 1
ATOM 1453 O O . ARG A 1 187 ? -3.096 -14.695 -16.678 1.00 93.94 187 ARG A O 1
ATOM 1460 N N . MET A 1 188 ? -3.403 -12.718 -15.636 1.00 91.94 188 MET A N 1
ATOM 1461 C CA . MET A 1 188 ? -2.135 -12.096 -16.009 1.00 91.94 188 MET A CA 1
ATOM 1462 C C . MET A 1 188 ? -1.111 -12.154 -14.885 1.00 91.94 188 MET A C 1
ATOM 1464 O O . MET A 1 188 ? 0.080 -12.304 -15.144 1.00 91.94 188 MET A O 1
ATOM 1468 N N . LEU A 1 189 ? -1.559 -12.075 -13.634 1.00 93.50 189 LEU A N 1
ATOM 1469 C CA . LEU A 1 189 ? -0.672 -12.044 -12.481 1.00 93.50 189 LEU A CA 1
ATOM 1470 C C . LEU A 1 189 ? -1.233 -12.909 -11.360 1.00 93.50 189 LEU A C 1
ATOM 1472 O O . LEU A 1 189 ? -2.425 -12.869 -11.063 1.00 93.50 189 LEU A O 1
ATOM 1476 N N . THR A 1 190 ? -0.352 -13.666 -10.723 1.00 96.50 190 THR A N 1
ATOM 1477 C CA . THR A 1 190 ? -0.618 -14.337 -9.453 1.00 96.50 190 THR A CA 1
ATOM 1478 C C . THR A 1 190 ? 0.490 -13.959 -8.492 1.00 96.50 190 THR A C 1
ATOM 1480 O O . THR A 1 190 ? 1.660 -14.184 -8.793 1.00 96.50 190 THR A O 1
ATOM 1483 N N . ILE A 1 191 ? 0.129 -13.408 -7.342 1.00 97.06 191 ILE A N 1
ATOM 1484 C CA . ILE A 1 191 ? 1.034 -13.084 -6.245 1.00 97.06 191 ILE A CA 1
ATOM 1485 C C . ILE A 1 191 ? 0.610 -13.899 -5.031 1.00 97.06 191 ILE A C 1
ATOM 1487 O O . ILE A 1 191 ? -0.567 -13.936 -4.679 1.00 97.06 191 ILE A O 1
ATOM 1491 N N . VAL A 1 192 ? 1.573 -14.536 -4.380 1.00 97.88 192 VAL A N 1
ATOM 1492 C CA . VAL A 1 192 ? 1.391 -15.207 -3.094 1.00 97.88 192 VAL A CA 1
ATOM 1493 C C . VAL A 1 192 ? 2.207 -14.448 -2.067 1.00 97.88 192 VAL A C 1
ATOM 1495 O O . VAL A 1 192 ? 3.420 -14.330 -2.221 1.00 97.88 192 VAL A O 1
ATOM 1498 N N . TYR A 1 193 ? 1.537 -13.941 -1.040 1.00 96.69 193 TYR A N 1
ATOM 1499 C CA . TYR A 1 193 ? 2.133 -13.290 0.115 1.00 96.69 193 TYR A CA 1
ATOM 1500 C C . TYR A 1 193 ? 2.168 -14.270 1.282 1.00 96.69 193 TYR A C 1
ATOM 1502 O O . TYR A 1 193 ? 1.134 -14.795 1.699 1.00 96.69 193 TYR A O 1
ATOM 1510 N N . GLU A 1 194 ? 3.351 -14.461 1.845 1.00 96.50 194 GLU A N 1
ATOM 1511 C CA . GLU A 1 194 ? 3.579 -15.254 3.043 1.00 96.50 194 GLU A CA 1
ATOM 1512 C C . GLU A 1 194 ? 4.037 -14.337 4.170 1.00 96.50 194 GLU A C 1
ATOM 1514 O O . GLU A 1 194 ? 4.989 -13.560 4.022 1.00 96.50 194 GLU A O 1
ATOM 1519 N N . ARG A 1 195 ? 3.333 -14.400 5.301 1.00 94.12 195 ARG A N 1
ATOM 1520 C CA . ARG A 1 195 ? 3.636 -13.557 6.453 1.00 94.12 195 ARG A CA 1
ATOM 1521 C C . ARG A 1 195 ? 5.027 -13.900 6.963 1.00 94.12 195 ARG A C 1
ATOM 1523 O O . ARG A 1 195 ? 5.330 -15.058 7.252 1.00 94.12 195 ARG A O 1
ATOM 1530 N N . GLN A 1 196 ? 5.866 -12.883 7.106 1.00 88.38 196 GLN A N 1
ATOM 1531 C CA . GLN A 1 196 ? 7.124 -13.054 7.808 1.00 88.38 196 GLN A CA 1
ATOM 1532 C C . GLN A 1 196 ? 6.829 -13.174 9.301 1.00 88.38 196 GLN A C 1
ATOM 1534 O O . GLN A 1 196 ? 6.020 -12.393 9.813 1.00 88.38 196 GLN A O 1
ATOM 1539 N N . PRO A 1 197 ? 7.460 -14.125 10.011 1.00 73.06 197 PRO A N 1
ATOM 1540 C CA . PRO A 1 197 ? 7.395 -14.138 11.458 1.00 73.06 197 PRO A CA 1
ATOM 1541 C C . PRO A 1 197 ? 7.891 -12.777 11.927 1.00 73.06 197 PRO A C 1
ATOM 1543 O O . PRO A 1 197 ? 9.026 -12.389 11.648 1.00 73.06 197 PRO A O 1
ATOM 1546 N N . GLU A 1 198 ? 6.997 -12.031 12.568 1.00 54.16 198 GLU A N 1
ATOM 1547 C CA . GLU A 1 198 ? 7.368 -10.809 13.252 1.00 54.16 198 GLU A CA 1
ATOM 1548 C C . GLU A 1 198 ? 8.497 -11.209 14.197 1.00 54.16 198 GLU A C 1
ATOM 1550 O O . GLU A 1 198 ? 8.350 -12.147 14.987 1.00 54.16 198 GLU A O 1
ATOM 1555 N N . SER A 1 199 ? 9.670 -10.606 14.044 1.00 42.59 199 SER A N 1
ATOM 1556 C CA . SER A 1 199 ? 10.730 -10.806 15.010 1.00 42.59 199 SER A CA 1
ATOM 1557 C C . SER A 1 199 ? 10.222 -10.211 16.315 1.00 42.59 199 SER A C 1
ATOM 1559 O O . SER A 1 199 ? 10.175 -8.999 16.512 1.00 42.59 199 SER A O 1
ATOM 1561 N N . VAL A 1 200 ? 9.699 -11.087 17.173 1.00 36.16 200 VAL A N 1
ATOM 1562 C CA . VAL A 1 200 ? 9.062 -10.696 18.423 1.00 36.16 200 VAL A CA 1
ATOM 1563 C C . VAL A 1 200 ? 10.148 -10.163 19.348 1.00 36.16 200 VAL A C 1
ATOM 1565 O O . VAL A 1 200 ? 10.731 -10.894 20.145 1.00 36.16 200 VAL A O 1
ATOM 1568 N N . SER A 1 201 ? 10.412 -8.867 19.275 1.00 39.44 201 SER A N 1
ATOM 1569 C CA . SER A 1 201 ? 10.744 -8.107 20.465 1.00 39.44 201 SER A CA 1
ATOM 1570 C C . SER A 1 201 ? 9.450 -7.441 20.923 1.00 39.44 201 SER A C 1
ATOM 1572 O O . SER A 1 201 ? 8.922 -6.538 20.281 1.00 39.44 201 SER A O 1
ATOM 1574 N N . ALA A 1 202 ? 8.865 -7.977 21.998 1.00 35.78 202 ALA A N 1
ATOM 1575 C CA . ALA A 1 202 ? 7.612 -7.468 22.541 1.00 35.78 202 ALA A CA 1
ATOM 1576 C C . ALA A 1 202 ? 7.713 -5.943 22.753 1.00 35.78 202 ALA A C 1
ATOM 1578 O O . ALA A 1 202 ? 8.715 -5.484 23.313 1.00 35.78 202 ALA A O 1
ATOM 1579 N N . PRO A 1 203 ? 6.720 -5.143 22.320 1.00 44.16 203 PRO A N 1
ATOM 1580 C CA . PRO A 1 203 ? 6.756 -3.701 22.514 1.00 44.16 203 PRO A CA 1
ATOM 1581 C C . PRO A 1 203 ? 6.830 -3.393 24.011 1.00 44.16 203 PRO A C 1
ATOM 1583 O O . PRO A 1 203 ? 5.966 -3.802 24.790 1.00 44.16 203 PRO A O 1
ATOM 1586 N N . VAL A 1 204 ? 7.866 -2.663 24.424 1.00 51.84 204 VAL A N 1
ATOM 1587 C CA . VAL A 1 204 ? 7.954 -2.167 25.796 1.00 51.84 204 VAL A CA 1
ATOM 1588 C C . VAL A 1 204 ? 7.012 -0.973 25.882 1.00 51.84 204 VAL A C 1
ATOM 1590 O O . VAL A 1 204 ? 7.247 0.086 25.299 1.00 51.84 204 VAL A O 1
ATOM 1593 N N . THR A 1 205 ? 5.903 -1.145 26.598 1.00 51.34 205 THR A N 1
ATOM 1594 C CA . THR A 1 205 ? 5.004 -0.027 26.890 1.00 51.34 205 THR A CA 1
ATOM 1595 C C . THR A 1 205 ? 5.686 0.866 27.918 1.00 51.34 205 THR A C 1
ATOM 1597 O O . THR A 1 205 ? 5.805 0.486 29.082 1.00 51.34 205 THR A O 1
ATOM 1600 N N . VAL A 1 206 ? 6.142 2.049 27.504 1.00 51.53 206 VAL A N 1
ATOM 1601 C CA . VAL A 1 206 ? 6.722 3.026 28.428 1.00 51.53 206 VAL A CA 1
ATOM 1602 C C . VAL A 1 206 ? 5.616 3.967 28.871 1.00 51.53 206 VAL A C 1
ATOM 1604 O O . VAL A 1 206 ? 4.979 4.654 28.072 1.00 51.53 206 VAL A O 1
ATOM 1607 N N . THR A 1 207 ? 5.372 3.989 30.173 1.00 51.56 207 THR A N 1
ATOM 1608 C CA . THR A 1 207 ? 4.456 4.955 30.774 1.00 51.56 207 THR A CA 1
ATOM 1609 C C . THR A 1 207 ? 5.308 6.054 31.387 1.00 51.56 207 THR A C 1
ATOM 1611 O O . THR A 1 207 ? 6.206 5.752 32.163 1.00 51.56 207 THR A O 1
ATOM 1614 N N . GLY A 1 208 ? 5.066 7.310 31.022 1.00 50.44 208 GLY A N 1
ATOM 1615 C CA . GLY A 1 208 ? 5.789 8.447 31.583 1.00 50.44 208 GLY A CA 1
ATOM 1616 C C . GLY A 1 208 ? 4.966 9.724 31.487 1.00 50.44 208 GLY A C 1
ATOM 1617 O O . GLY A 1 208 ? 4.032 9.824 30.687 1.00 50.44 208 GLY A O 1
ATOM 1618 N N . THR A 1 209 ? 5.286 10.706 32.321 1.00 53.94 209 THR A N 1
ATOM 1619 C CA . THR A 1 209 ? 4.656 12.023 32.257 1.00 53.94 209 THR A CA 1
ATOM 1620 C C . THR A 1 209 ? 5.454 12.951 31.339 1.00 53.94 209 THR A C 1
ATOM 1622 O O . THR A 1 209 ? 6.682 12.887 31.251 1.00 53.94 209 THR A O 1
ATOM 1625 N N . THR A 1 210 ? 4.739 13.812 30.616 1.00 48.56 210 THR A N 1
ATOM 1626 C CA . THR A 1 210 ? 5.303 14.933 29.849 1.00 48.56 210 THR A CA 1
ATOM 1627 C C . THR A 1 210 ? 5.052 16.242 30.593 1.00 48.56 210 THR A C 1
ATOM 1629 O O . THR A 1 210 ? 4.663 17.238 29.979 1.00 48.56 210 THR A O 1
ATOM 1632 N N . GLU A 1 211 ? 5.165 16.240 31.924 1.00 49.03 211 GLU A N 1
ATOM 1633 C CA . GLU A 1 211 ? 5.013 17.477 32.684 1.00 49.03 211 GLU A CA 1
ATOM 1634 C C . GLU A 1 211 ? 6.196 18.395 32.391 1.00 49.03 211 GLU A C 1
ATOM 1636 O O . GLU A 1 211 ? 7.357 18.092 32.659 1.00 49.03 211 GLU A O 1
ATOM 1641 N N . ASN A 1 212 ? 5.873 19.514 31.756 1.00 52.19 212 ASN A N 1
ATOM 1642 C CA . ASN A 1 212 ? 6.799 20.587 31.471 1.00 52.19 212 ASN A CA 1
ATOM 1643 C C . ASN A 1 212 ? 6.488 21.696 32.475 1.00 52.19 212 ASN A C 1
ATOM 1645 O O . ASN A 1 212 ? 5.474 22.379 32.325 1.00 52.19 212 ASN A O 1
ATOM 1649 N N . GLU A 1 213 ? 7.331 21.857 33.497 1.00 50.56 213 GLU A N 1
ATOM 1650 C CA . GLU A 1 213 ? 7.131 22.819 34.597 1.00 50.56 213 GLU A CA 1
ATOM 1651 C C . GLU A 1 213 ? 6.828 24.239 34.079 1.00 50.56 213 GLU A C 1
ATOM 1653 O O . GLU A 1 213 ? 5.968 24.938 34.608 1.00 50.56 213 GLU A O 1
ATOM 1658 N N . ARG A 1 214 ? 7.418 24.623 32.938 1.00 48.94 214 ARG A N 1
ATOM 1659 C CA . ARG A 1 214 ? 7.183 25.916 32.272 1.00 48.94 214 ARG A CA 1
ATOM 1660 C C . ARG A 1 214 ? 5.764 26.123 31.726 1.00 48.94 214 ARG A C 1
ATOM 1662 O O . ARG A 1 214 ? 5.354 27.265 31.547 1.00 48.94 214 ARG A O 1
ATOM 1669 N N . LEU A 1 215 ? 5.040 25.052 31.391 1.00 49.03 215 LEU A N 1
ATOM 1670 C CA . LEU A 1 215 ? 3.654 25.112 30.896 1.00 49.03 215 LEU A CA 1
ATOM 1671 C C . LEU A 1 215 ? 2.634 25.105 32.043 1.00 49.03 215 LEU A C 1
ATOM 1673 O O . LEU A 1 215 ? 1.543 25.657 31.887 1.00 49.03 215 LEU A O 1
ATOM 1677 N N . VAL A 1 216 ? 3.007 24.538 33.193 1.00 55.03 216 VAL A N 1
ATOM 1678 C CA . VAL A 1 216 ? 2.206 24.558 34.426 1.00 55.03 216 VAL A CA 1
ATOM 1679 C C . VAL A 1 216 ? 2.113 25.984 34.975 1.00 55.03 216 VAL A C 1
ATOM 1681 O O . VAL A 1 216 ? 1.015 26.442 35.287 1.00 55.03 216 VAL A O 1
ATOM 1684 N N . ASP A 1 217 ? 3.223 26.729 34.957 1.00 53.84 217 ASP A N 1
ATOM 1685 C CA . ASP A 1 217 ? 3.261 28.152 35.339 1.00 53.84 217 ASP A CA 1
ATOM 1686 C C . ASP A 1 217 ? 2.387 29.055 34.446 1.00 53.84 217 ASP A C 1
ATOM 1688 O O . ASP A 1 217 ? 1.987 30.145 34.855 1.00 53.84 217 ASP A O 1
ATOM 1692 N N . LEU A 1 218 ? 2.046 28.601 33.234 1.00 51.53 218 LEU A N 1
ATOM 1693 C CA . LEU A 1 218 ? 1.167 29.304 32.290 1.00 51.53 218 LEU A CA 1
ATOM 1694 C C . LEU A 1 218 ? -0.306 28.858 32.379 1.00 51.53 218 LEU A C 1
ATOM 1696 O O . LEU A 1 218 ? -1.121 29.261 31.549 1.00 51.53 218 LEU A O 1
ATOM 1700 N N . GLY A 1 219 ? -0.672 28.030 33.364 1.00 40.50 219 GLY A N 1
ATOM 1701 C CA . GLY A 1 219 ? -2.057 27.607 33.605 1.00 40.50 219 GLY A CA 1
ATOM 1702 C C . GLY A 1 219 ? -2.601 26.570 32.614 1.00 40.50 219 GLY A C 1
ATOM 1703 O O . GLY A 1 219 ? -3.802 26.289 32.614 1.00 40.50 219 GLY A O 1
ATOM 1704 N N . VAL A 1 220 ? -1.745 25.973 31.779 1.00 44.50 220 VAL A N 1
ATOM 1705 C CA . VAL A 1 220 ? -2.137 24.905 30.854 1.00 44.50 220 VAL A CA 1
ATOM 1706 C C . VAL A 1 220 ? -2.235 23.597 31.637 1.00 44.50 220 VAL A C 1
ATOM 1708 O O . VAL A 1 220 ? -1.224 23.038 32.058 1.00 44.50 220 VAL A O 1
ATOM 1711 N N . ARG A 1 221 ? -3.456 23.085 31.840 1.00 47.81 221 ARG A N 1
ATOM 1712 C CA . ARG A 1 221 ? -3.660 21.772 32.474 1.00 47.81 221 ARG A CA 1
ATOM 1713 C C . ARG A 1 221 ? -3.070 20.675 31.583 1.00 47.81 221 ARG A C 1
ATOM 1715 O O . ARG A 1 221 ? -3.558 20.450 30.472 1.00 47.81 221 ARG A O 1
ATOM 1722 N N . SER A 1 222 ? -2.042 19.984 32.076 1.00 48.25 222 SER A N 1
ATOM 1723 C CA . SER A 1 222 ? -1.530 18.770 31.442 1.00 48.25 222 SER A CA 1
ATOM 1724 C C . SER A 1 222 ? -2.646 17.722 31.421 1.00 48.25 222 SER A C 1
ATOM 1726 O O . SER A 1 222 ? -3.341 17.489 32.411 1.00 48.25 222 SER A O 1
ATOM 1728 N N . HIS A 1 223 ? -2.878 17.114 30.259 1.00 41.75 223 HIS A N 1
ATOM 1729 C CA . HIS A 1 223 ? -3.648 15.877 30.219 1.00 41.75 223 HIS A CA 1
ATOM 1730 C C . HIS A 1 223 ? -2.743 14.794 30.817 1.00 41.75 223 HIS A C 1
ATOM 1732 O O . HIS A 1 223 ? -1.573 14.706 30.443 1.00 41.75 223 HIS A O 1
ATOM 1738 N N . GLY A 1 224 ? -3.259 14.055 31.803 1.00 48.28 224 GLY A N 1
ATOM 1739 C CA . GLY A 1 224 ? -2.494 13.093 32.601 1.00 48.28 224 GLY A CA 1
ATOM 1740 C C . GLY A 1 224 ? -1.729 12.049 31.778 1.00 48.28 224 GLY A C 1
ATOM 1741 O O . GLY A 1 224 ? -1.973 11.889 30.587 1.00 48.28 224 GLY A O 1
ATOM 1742 N N . ALA A 1 225 ? -0.792 11.365 32.448 1.00 47.00 225 ALA A N 1
ATOM 1743 C CA . ALA A 1 225 ? 0.070 10.276 31.964 1.00 47.00 225 ALA A CA 1
ATOM 1744 C C . ALA A 1 225 ? -0.118 9.882 30.481 1.00 47.00 225 ALA A C 1
ATOM 1746 O O . ALA A 1 225 ? -1.026 9.123 30.133 1.00 47.00 225 ALA A O 1
ATOM 1747 N N . SER A 1 226 ? 0.778 10.347 29.605 1.00 49.28 226 SER A N 1
ATOM 1748 C CA . SER A 1 226 ? 0.826 9.858 28.225 1.00 49.28 226 SER A CA 1
ATOM 1749 C C . SER A 1 226 ? 1.378 8.433 28.219 1.00 49.28 226 SER A C 1
ATOM 1751 O O . SER A 1 226 ? 2.575 8.209 28.393 1.00 49.28 226 SER A O 1
ATOM 1753 N N . LYS A 1 227 ? 0.503 7.444 28.005 1.00 49.41 227 LYS A N 1
ATOM 1754 C CA . LYS A 1 227 ? 0.931 6.089 27.638 1.00 49.41 227 LYS A CA 1
ATOM 1755 C C . LYS A 1 227 ? 1.488 6.142 26.221 1.00 49.41 227 LYS A C 1
ATOM 1757 O O . LYS A 1 227 ? 0.733 6.342 25.272 1.00 49.41 227 LYS A O 1
ATOM 1762 N N . MET A 1 228 ? 2.800 5.984 26.082 1.00 55.16 228 MET A N 1
ATOM 1763 C CA . MET A 1 228 ? 3.458 5.916 24.785 1.00 55.16 228 MET A CA 1
ATOM 1764 C C . MET A 1 228 ? 3.957 4.489 24.565 1.00 55.16 228 MET A C 1
ATOM 1766 O O . MET A 1 228 ? 4.872 4.016 25.236 1.00 55.16 228 MET A O 1
ATOM 1770 N N . THR A 1 229 ? 3.358 3.789 23.608 1.00 53.75 229 THR A N 1
ATOM 1771 C CA . THR A 1 229 ? 3.883 2.495 23.168 1.00 53.75 229 THR A CA 1
ATOM 1772 C C . THR A 1 229 ? 5.107 2.755 22.303 1.00 53.75 229 THR A C 1
ATOM 1774 O O . THR A 1 229 ? 4.996 3.382 21.249 1.00 53.75 229 THR A O 1
ATOM 1777 N N . ILE A 1 230 ? 6.278 2.308 22.754 1.00 58.28 230 ILE A N 1
ATOM 1778 C CA . ILE A 1 230 ? 7.500 2.357 21.953 1.00 58.28 230 ILE A CA 1
ATOM 1779 C C . ILE A 1 230 ? 7.768 0.944 21.451 1.00 58.28 230 ILE A C 1
ATOM 1781 O O . ILE A 1 230 ? 7.746 -0.000 22.247 1.00 58.28 230 ILE A O 1
ATOM 1785 N N . PRO A 1 231 ? 7.997 0.765 20.143 1.00 57.28 231 PRO A N 1
ATOM 1786 C CA . PRO A 1 231 ? 8.449 -0.520 19.658 1.00 57.28 231 PRO A CA 1
ATOM 1787 C C . PRO A 1 231 ? 9.817 -0.805 20.279 1.00 57.28 231 PRO A C 1
ATOM 1789 O O . PRO A 1 231 ? 10.751 -0.012 20.163 1.00 57.28 231 PRO A O 1
ATOM 1792 N N . SER A 1 232 ? 9.911 -1.924 20.991 1.00 64.12 232 SER A N 1
ATOM 1793 C CA . SER A 1 232 ? 11.211 -2.483 21.324 1.00 64.12 232 SER A CA 1
ATOM 1794 C C . SER A 1 232 ? 11.767 -3.071 20.042 1.00 64.12 232 SER A C 1
ATOM 1796 O O . SER A 1 232 ? 11.023 -3.672 19.274 1.00 64.12 232 SER A O 1
ATOM 1798 N N . HIS A 1 233 ? 13.053 -2.882 19.801 1.00 71.44 233 HIS A N 1
ATOM 1799 C CA . HIS A 1 233 ? 13.752 -3.533 18.710 1.00 71.44 233 HIS A CA 1
ATOM 1800 C C . HIS A 1 233 ? 14.850 -4.407 19.297 1.00 71.44 233 HIS A C 1
ATOM 1802 O O . HIS A 1 233 ? 15.669 -3.948 20.098 1.00 71.44 233 HIS A O 1
ATOM 1808 N N . SER A 1 234 ? 14.875 -5.679 18.915 1.00 74.44 234 SER A N 1
ATOM 1809 C CA . SER A 1 234 ? 16.037 -6.524 19.156 1.00 74.44 234 SER A CA 1
ATOM 1810 C C . SER A 1 234 ? 17.216 -6.046 18.303 1.00 74.44 234 SER A C 1
ATOM 1812 O O . SER A 1 234 ? 17.053 -5.323 17.317 1.00 74.44 234 SER A O 1
ATOM 1814 N N . MET A 1 235 ? 18.430 -6.467 18.660 1.00 70.31 235 MET A N 1
ATOM 1815 C CA . MET A 1 235 ? 19.626 -6.131 17.877 1.00 70.31 235 MET A CA 1
ATOM 1816 C C . MET A 1 235 ? 19.523 -6.643 16.433 1.00 70.31 235 MET A C 1
ATOM 1818 O O . MET A 1 235 ? 19.873 -5.919 15.505 1.00 70.31 235 MET A O 1
ATOM 1822 N N . SER A 1 236 ? 18.962 -7.840 16.232 1.00 68.50 236 SER A N 1
ATOM 1823 C CA . SER A 1 236 ? 18.694 -8.390 14.899 1.00 68.50 236 SER A CA 1
ATOM 1824 C C . SER A 1 236 ? 17.677 -7.562 14.110 1.00 68.50 236 SER A C 1
ATOM 1826 O O . SER A 1 236 ? 17.841 -7.391 12.902 1.00 68.50 236 SER A O 1
ATOM 1828 N N . ASP A 1 237 ? 16.673 -6.984 14.779 1.00 72.19 237 ASP A N 1
ATOM 1829 C CA . ASP A 1 237 ? 15.680 -6.122 14.123 1.00 72.19 237 ASP A CA 1
ATOM 1830 C C . ASP A 1 237 ? 16.370 -4.881 13.571 1.00 72.19 237 ASP A C 1
ATOM 1832 O O . ASP A 1 237 ? 16.270 -4.590 12.382 1.00 72.19 237 ASP A O 1
ATOM 1836 N N . ILE A 1 238 ? 17.163 -4.216 14.413 1.00 81.19 238 ILE A N 1
ATOM 1837 C CA . ILE A 1 238 ? 17.931 -3.021 14.052 1.00 81.19 238 ILE A CA 1
ATOM 1838 C C . ILE A 1 238 ? 18.896 -3.303 12.893 1.00 81.19 238 ILE A C 1
ATOM 1840 O O . ILE A 1 238 ? 19.067 -2.461 12.010 1.00 81.19 238 ILE A O 1
ATOM 1844 N N . GLU A 1 239 ? 19.532 -4.473 12.860 1.00 78.69 239 GLU A N 1
ATOM 1845 C CA . GLU A 1 239 ? 20.445 -4.844 11.775 1.00 78.69 239 GLU A CA 1
ATOM 1846 C C . GLU A 1 239 ? 19.729 -5.038 10.430 1.00 78.69 239 GLU A C 1
ATOM 1848 O O . GLU A 1 239 ? 20.274 -4.645 9.386 1.00 78.69 239 GLU A O 1
ATOM 1853 N N . SER A 1 240 ? 18.512 -5.587 10.471 1.00 74.94 240 SER A N 1
ATOM 1854 C CA . SER A 1 240 ? 17.678 -5.889 9.301 1.00 74.94 240 SER A CA 1
ATOM 1855 C C . SER A 1 240 ? 16.891 -4.694 8.748 1.00 74.94 240 SER A C 1
ATOM 1857 O O . SER A 1 240 ? 16.480 -4.723 7.589 1.00 74.94 240 SER A O 1
ATOM 1859 N N . MET A 1 241 ? 16.699 -3.635 9.539 1.00 80.50 241 MET A N 1
ATOM 1860 C CA . MET A 1 241 ? 15.935 -2.456 9.127 1.00 80.50 241 MET A CA 1
ATOM 1861 C C . MET A 1 241 ? 16.579 -1.706 7.958 1.00 80.50 241 MET A C 1
ATOM 1863 O O . MET A 1 241 ? 17.795 -1.504 7.906 1.00 80.50 241 MET A O 1
ATOM 1867 N N . ASP A 1 242 ? 15.732 -1.201 7.060 1.00 80.75 242 ASP A N 1
ATOM 1868 C CA . ASP A 1 242 ? 16.122 -0.214 6.061 1.00 80.75 242 ASP A CA 1
ATOM 1869 C C . ASP A 1 242 ? 16.413 1.163 6.700 1.00 80.75 242 ASP A C 1
ATOM 1871 O O . ASP A 1 242 ? 16.165 1.420 7.884 1.00 80.75 242 ASP A O 1
ATOM 1875 N N . ARG A 1 243 ? 16.951 2.088 5.900 1.00 79.00 243 ARG A N 1
ATOM 1876 C CA . ARG A 1 243 ? 17.356 3.418 6.371 1.00 79.00 243 ARG A CA 1
ATOM 1877 C C . ARG A 1 243 ? 16.192 4.266 6.899 1.00 79.00 243 ARG A C 1
ATOM 1879 O O . ARG A 1 243 ? 16.398 5.002 7.864 1.00 79.00 243 ARG A O 1
ATOM 1886 N N . ALA A 1 244 ? 15.020 4.211 6.272 1.00 70.94 244 ALA A N 1
ATOM 1887 C CA . ALA A 1 244 ? 13.856 4.998 6.672 1.00 70.94 244 ALA A CA 1
ATOM 1888 C C . ALA A 1 244 ? 13.248 4.444 7.969 1.00 70.94 244 ALA A C 1
ATOM 1890 O O . ALA A 1 244 ? 12.985 5.204 8.904 1.00 70.94 244 ALA A O 1
ATOM 1891 N N . SER A 1 245 ? 13.142 3.117 8.067 1.00 75.75 245 SER A N 1
ATOM 1892 C CA . SER A 1 245 ? 12.747 2.395 9.276 1.00 75.75 245 SER A CA 1
ATOM 1893 C C . SER A 1 245 ? 13.678 2.733 10.448 1.00 75.75 245 SER A C 1
ATOM 1895 O O . SER A 1 245 ? 13.197 3.145 11.502 1.00 75.75 245 SER A O 1
ATOM 1897 N N . LEU A 1 246 ? 15.004 2.711 10.246 1.00 83.81 246 LEU A N 1
ATOM 1898 C CA . LEU A 1 246 ? 15.984 3.118 11.265 1.00 83.81 246 LEU A CA 1
ATOM 1899 C C . LEU A 1 246 ? 15.813 4.572 11.718 1.00 83.81 246 LEU A C 1
ATOM 1901 O O . LEU A 1 246 ? 15.911 4.863 12.909 1.00 83.81 246 LEU A O 1
ATOM 1905 N N . GLN A 1 247 ? 15.574 5.502 10.789 1.00 83.88 247 GLN A N 1
ATOM 1906 C CA . GLN A 1 247 ? 15.366 6.915 11.124 1.00 83.88 247 GLN A CA 1
ATOM 1907 C C . GLN A 1 247 ? 14.099 7.124 11.959 1.00 83.88 247 GLN A C 1
ATOM 1909 O O . GLN A 1 247 ? 14.131 7.878 12.933 1.00 83.88 247 GLN A O 1
ATOM 1914 N N . SER A 1 248 ? 13.012 6.436 11.608 1.00 77.75 248 SER A N 1
ATOM 1915 C CA . SER A 1 248 ? 11.759 6.462 12.366 1.00 77.75 248 SER A CA 1
ATOM 1916 C C . SER A 1 248 ? 11.946 5.898 13.780 1.00 77.75 248 SER A C 1
ATOM 1918 O O . SER A 1 248 ? 11.615 6.570 14.760 1.00 77.75 248 SER A O 1
ATOM 1920 N N . SER A 1 249 ? 12.583 4.727 13.904 1.00 79.06 249 SER A N 1
ATOM 1921 C CA . SER A 1 249 ? 12.895 4.101 15.195 1.00 79.06 249 SER A CA 1
ATOM 1922 C C . SER A 1 249 ? 13.766 4.997 16.079 1.00 79.06 249 SER A C 1
ATOM 1924 O O . SER A 1 249 ? 13.479 5.162 17.263 1.00 79.06 249 SER A O 1
ATOM 1926 N N . ILE A 1 250 ? 14.784 5.662 15.519 1.00 86.31 250 ILE A N 1
ATOM 1927 C CA . ILE A 1 250 ? 15.629 6.609 16.268 1.00 86.31 250 ILE A CA 1
ATOM 1928 C C . ILE A 1 250 ? 14.804 7.770 16.829 1.00 86.31 250 ILE A C 1
ATOM 1930 O O . ILE A 1 250 ? 14.975 8.122 17.995 1.00 86.31 250 ILE A O 1
ATOM 1934 N N . LEU A 1 251 ? 13.898 8.356 16.042 1.00 83.56 251 LEU A N 1
ATOM 1935 C CA . LEU A 1 251 ? 13.046 9.456 16.507 1.00 83.56 251 LEU A CA 1
ATOM 1936 C C . LEU A 1 251 ? 12.093 9.013 17.623 1.00 83.56 251 LEU A C 1
ATOM 1938 O O . LEU A 1 251 ? 11.908 9.743 18.599 1.00 83.56 251 LEU A O 1
ATOM 1942 N N . GLN A 1 252 ? 11.520 7.814 17.510 1.00 78.31 252 GLN A N 1
ATOM 1943 C CA . GLN A 1 252 ? 10.651 7.245 18.541 1.00 78.31 252 GLN A CA 1
ATOM 1944 C C . GLN A 1 252 ? 11.416 6.979 19.843 1.00 78.31 252 GLN A C 1
ATOM 1946 O O . GLN A 1 252 ? 10.951 7.383 20.909 1.00 78.31 252 GLN A O 1
ATOM 1951 N N . ILE A 1 253 ? 12.619 6.401 19.760 1.00 82.38 253 ILE A N 1
ATOM 1952 C CA . ILE A 1 253 ? 13.502 6.187 20.916 1.00 82.38 253 ILE A CA 1
ATOM 1953 C C . ILE A 1 253 ? 13.929 7.528 21.532 1.00 82.38 253 ILE A C 1
ATOM 1955 O O . ILE A 1 253 ? 13.915 7.683 22.75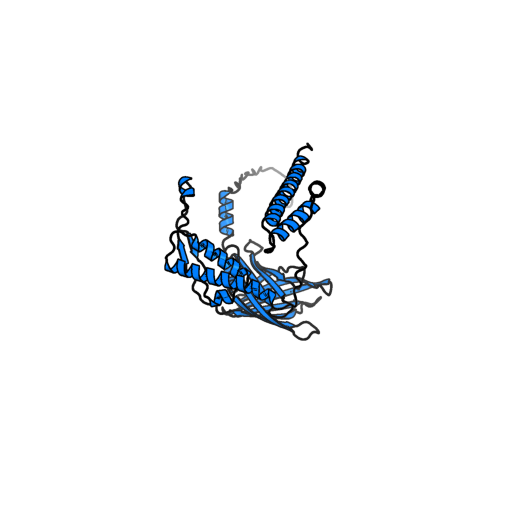1 1.00 82.38 253 ILE A O 1
ATOM 1959 N N . MET A 1 254 ? 14.267 8.537 20.723 1.00 80.31 254 MET A N 1
ATOM 1960 C CA . MET A 1 254 ? 14.608 9.874 21.227 1.00 80.31 254 MET A CA 1
ATOM 1961 C C . MET A 1 254 ? 13.442 10.513 21.980 1.00 80.31 254 MET A C 1
ATOM 1963 O O . MET A 1 254 ? 13.647 11.056 23.061 1.00 80.31 254 MET A O 1
ATOM 1967 N N . ARG A 1 255 ? 12.222 10.417 21.444 1.00 78.38 255 ARG A N 1
ATOM 1968 C CA . ARG A 1 255 ? 11.015 10.924 22.103 1.00 78.38 255 ARG A CA 1
ATOM 1969 C C . ARG A 1 255 ? 10.742 10.185 23.411 1.00 78.38 255 ARG A C 1
ATOM 1971 O O . ARG A 1 255 ? 10.469 10.832 24.417 1.00 78.38 255 ARG A O 1
ATOM 1978 N N . ALA A 1 256 ? 10.903 8.864 23.427 1.00 73.75 256 ALA A N 1
ATOM 1979 C CA . ALA A 1 256 ? 10.795 8.060 24.639 1.00 73.75 256 ALA A CA 1
ATOM 1980 C C . ALA A 1 256 ? 11.732 8.560 25.741 1.00 73.75 256 ALA A C 1
ATOM 1982 O O . ALA A 1 256 ? 11.288 8.800 26.854 1.00 73.75 256 ALA A O 1
ATOM 1983 N N . ARG A 1 257 ? 13.007 8.802 25.408 1.00 75.62 257 ARG A N 1
ATOM 1984 C CA . ARG A 1 257 ? 14.053 9.252 26.346 1.00 75.62 257 ARG A CA 1
ATOM 1985 C C . ARG A 1 257 ? 13.794 10.627 26.972 1.00 75.62 257 ARG A C 1
ATOM 1987 O O . ARG A 1 257 ? 14.474 10.968 27.937 1.00 75.62 257 ARG A O 1
ATOM 1994 N N . THR A 1 258 ? 12.856 11.410 26.430 1.00 74.31 258 THR A N 1
ATOM 1995 C CA . THR A 1 258 ? 12.463 12.721 26.981 1.00 74.31 258 THR A CA 1
ATOM 1996 C C . THR A 1 258 ? 11.385 12.646 28.064 1.00 74.31 258 THR A C 1
ATOM 1998 O O . THR A 1 258 ? 11.054 13.677 28.640 1.00 74.31 258 THR A O 1
ATOM 2001 N N . LEU A 1 259 ? 10.841 11.459 28.359 1.00 73.19 259 LEU A N 1
ATOM 2002 C CA . LEU A 1 259 ? 9.900 11.270 29.465 1.00 73.19 259 LEU A CA 1
ATOM 2003 C C . LEU A 1 259 ? 10.638 11.307 30.815 1.00 73.19 259 LEU A C 1
ATOM 2005 O O . LEU A 1 259 ? 11.718 10.730 30.955 1.00 73.19 259 LEU A O 1
ATOM 2009 N N . ASN A 1 260 ? 10.040 11.970 31.809 1.00 61.88 260 ASN A N 1
ATOM 2010 C CA . ASN A 1 260 ? 10.672 12.194 33.114 1.00 61.88 260 ASN A CA 1
ATOM 2011 C C . ASN A 1 260 ? 10.673 10.933 34.003 1.00 61.88 260 ASN A C 1
ATOM 2013 O O . ASN A 1 260 ? 11.654 10.679 34.699 1.00 61.88 260 ASN A O 1
ATOM 2017 N N . ASP A 1 261 ? 9.628 10.103 33.906 1.00 68.06 261 ASP A N 1
ATOM 2018 C CA . ASP A 1 261 ? 9.358 8.987 34.832 1.00 68.06 261 ASP A CA 1
ATOM 2019 C C . ASP A 1 261 ? 9.589 7.596 34.211 1.00 68.06 261 ASP A C 1
ATOM 2021 O O . ASP A 1 261 ? 8.773 6.686 34.352 1.00 68.06 261 ASP A O 1
ATOM 2025 N N . ILE A 1 262 ? 10.686 7.414 33.474 1.00 72.12 262 ILE A N 1
ATOM 2026 C CA . ILE A 1 262 ? 11.015 6.111 32.872 1.00 72.12 262 ILE A CA 1
ATOM 2027 C C . ILE A 1 262 ? 11.760 5.239 33.883 1.00 72.12 262 ILE A C 1
ATOM 2029 O O . ILE A 1 262 ? 12.754 5.668 34.472 1.00 72.12 262 ILE A O 1
ATOM 2033 N N . GLU A 1 263 ? 11.343 3.979 34.016 1.00 74.62 263 GLU A N 1
ATOM 2034 C CA . GLU A 1 263 ? 12.062 2.987 34.816 1.00 74.62 263 GLU A CA 1
ATOM 2035 C C . GLU A 1 263 ? 13.536 2.851 34.359 1.00 74.62 263 GLU A C 1
ATOM 2037 O O . GLU A 1 263 ? 13.798 2.757 33.153 1.00 74.62 263 GLU A O 1
ATOM 2042 N N . PRO A 1 264 ? 14.525 2.793 35.275 1.00 75.12 264 PRO A N 1
ATOM 2043 C CA . PRO A 1 264 ? 15.947 2.760 34.913 1.00 75.12 264 PRO A CA 1
ATOM 2044 C C . PRO A 1 264 ? 16.339 1.642 33.935 1.00 75.12 264 PRO A C 1
ATOM 2046 O O . PRO A 1 264 ? 17.164 1.859 33.048 1.00 75.12 264 PRO A O 1
ATOM 2049 N N . GLN A 1 265 ? 15.725 0.460 34.059 1.00 70.88 265 GLN A N 1
ATOM 2050 C CA . GLN A 1 265 ? 15.972 -0.675 33.161 1.00 70.88 265 GLN A CA 1
ATOM 2051 C C . GLN A 1 265 ? 15.485 -0.384 31.736 1.00 70.88 265 GLN A C 1
ATOM 2053 O O . GLN A 1 265 ? 16.203 -0.613 30.761 1.00 70.88 265 GLN A O 1
ATOM 2058 N N . THR A 1 266 ? 14.299 0.208 31.618 1.00 72.75 266 THR A N 1
ATOM 2059 C CA . THR A 1 266 ? 13.719 0.656 30.349 1.00 72.75 266 THR A CA 1
ATOM 2060 C C . THR A 1 266 ? 14.577 1.737 29.700 1.00 72.75 266 THR A C 1
ATOM 2062 O O . THR A 1 266 ? 14.842 1.681 28.501 1.00 72.75 266 THR A O 1
ATOM 2065 N N . ARG A 1 267 ? 15.093 2.686 30.490 1.00 79.69 267 ARG A N 1
ATOM 2066 C CA . ARG A 1 267 ? 16.011 3.721 29.998 1.00 79.69 267 ARG A CA 1
ATOM 2067 C C . ARG A 1 267 ? 17.302 3.122 29.440 1.00 79.69 267 ARG A C 1
ATOM 2069 O O . ARG A 1 267 ? 17.699 3.470 28.333 1.00 79.69 267 ARG A O 1
ATOM 2076 N N . SER A 1 268 ? 17.900 2.174 30.161 1.00 77.25 268 SER A N 1
ATOM 2077 C CA . SER A 1 268 ? 19.105 1.469 29.711 1.00 77.25 268 SER A CA 1
ATOM 2078 C C . SER A 1 268 ? 18.867 0.663 28.428 1.00 77.25 268 SER A C 1
ATOM 2080 O O . SER A 1 268 ? 19.714 0.678 27.535 1.00 77.25 268 SER A O 1
ATOM 2082 N N . SER A 1 269 ? 17.703 0.019 28.295 1.00 79.25 269 SER A N 1
ATOM 2083 C CA . SER A 1 269 ? 17.303 -0.680 27.066 1.00 79.25 269 SER A CA 1
ATOM 2084 C C . SER A 1 269 ? 17.153 0.278 25.877 1.00 79.25 269 SER A C 1
ATOM 2086 O O . SER A 1 269 ? 17.682 0.012 24.797 1.00 79.25 269 SER A O 1
ATOM 2088 N N . LEU A 1 270 ? 16.501 1.429 26.075 1.00 81.81 270 LEU A N 1
ATOM 2089 C CA . LEU A 1 270 ? 16.352 2.459 25.040 1.00 81.81 270 LEU A CA 1
ATOM 2090 C C . LEU A 1 270 ? 17.700 3.049 24.607 1.00 81.81 270 LEU A C 1
ATOM 2092 O O . LEU A 1 270 ? 17.904 3.287 23.417 1.00 81.81 270 LEU A O 1
ATOM 2096 N N . ASP A 1 271 ? 18.625 3.264 25.544 1.00 83.12 271 ASP A N 1
ATOM 2097 C CA . ASP A 1 271 ? 19.977 3.735 25.233 1.00 83.12 271 ASP A CA 1
ATOM 2098 C C . ASP A 1 271 ? 20.744 2.701 24.384 1.00 83.12 271 ASP A C 1
ATOM 2100 O O . ASP A 1 271 ? 21.327 3.060 23.360 1.00 83.12 271 ASP A O 1
ATOM 2104 N N . ALA A 1 272 ? 20.660 1.409 24.724 1.00 82.50 272 ALA A N 1
ATOM 2105 C CA . ALA A 1 272 ? 21.282 0.338 23.942 1.00 82.50 272 ALA A CA 1
ATOM 2106 C C . ALA A 1 272 ? 20.706 0.234 22.515 1.00 82.50 272 ALA A C 1
ATOM 2108 O O . ALA A 1 272 ? 21.456 0.085 21.547 1.00 82.50 272 ALA A O 1
ATOM 2109 N N . GLN A 1 273 ? 19.383 0.354 22.368 1.00 84.19 273 GLN A N 1
ATOM 2110 C CA . GLN A 1 273 ? 18.713 0.354 21.062 1.00 84.19 273 GLN A CA 1
ATOM 2111 C C . GLN A 1 273 ? 19.088 1.587 20.228 1.00 84.19 273 GLN A C 1
ATOM 2113 O O . GLN A 1 273 ? 19.353 1.473 19.029 1.00 84.19 273 GLN A O 1
ATOM 2118 N N . TYR A 1 274 ? 19.168 2.764 20.855 1.00 87.56 274 TYR A N 1
ATOM 2119 C CA . TYR A 1 274 ? 19.612 3.993 20.200 1.00 87.56 274 TYR A CA 1
ATOM 2120 C C . TYR A 1 274 ? 21.040 3.858 19.658 1.00 87.56 274 TYR A C 1
ATOM 2122 O O . TYR A 1 274 ? 21.299 4.182 18.495 1.00 87.56 274 TYR A O 1
ATOM 2130 N N . ASP A 1 275 ? 21.962 3.347 20.474 1.00 85.00 275 ASP A N 1
ATOM 2131 C CA . ASP A 1 275 ? 23.362 3.181 20.087 1.00 85.00 275 ASP A CA 1
ATOM 2132 C C . ASP A 1 275 ? 23.524 2.184 18.938 1.00 85.00 275 ASP A C 1
ATOM 2134 O O . ASP A 1 275 ? 24.264 2.455 17.983 1.00 85.00 275 ASP A O 1
ATOM 2138 N N . ALA A 1 276 ? 22.781 1.076 18.974 1.00 83.12 276 ALA A N 1
ATOM 2139 C CA . ALA A 1 276 ? 22.743 0.093 17.898 1.00 83.12 276 ALA A CA 1
ATOM 2140 C C . ALA A 1 276 ? 22.201 0.693 16.590 1.00 83.12 276 ALA A C 1
ATOM 2142 O O . ALA A 1 276 ? 22.854 0.586 15.547 1.00 83.12 276 ALA A O 1
ATOM 2143 N N . ALA A 1 277 ? 21.075 1.412 16.635 1.00 86.12 277 ALA A N 1
ATOM 2144 C CA . ALA A 1 277 ? 20.480 2.045 15.456 1.00 86.12 277 ALA A CA 1
ATOM 2145 C C . ALA A 1 277 ? 21.393 3.128 14.855 1.00 86.12 277 ALA A C 1
ATOM 2147 O O . ALA A 1 277 ? 21.604 3.190 13.639 1.00 86.12 277 ALA A O 1
ATOM 2148 N N . MET A 1 278 ? 22.028 3.941 15.704 1.00 85.94 278 MET A N 1
ATOM 2149 C CA . MET A 1 278 ? 23.008 4.944 15.281 1.00 85.94 278 MET A CA 1
ATOM 2150 C C . MET A 1 278 ? 24.293 4.315 14.735 1.00 85.94 278 MET A C 1
ATOM 2152 O O . MET A 1 278 ? 24.917 4.864 13.820 1.00 85.94 278 MET A O 1
ATOM 2156 N N . SER A 1 279 ? 24.730 3.178 15.278 1.00 84.69 279 SER A N 1
ATOM 2157 C CA . SER A 1 279 ? 25.840 2.396 14.725 1.00 84.69 279 SER A CA 1
ATOM 2158 C C . SER A 1 279 ? 25.492 1.873 13.329 1.00 84.69 279 SER A C 1
ATOM 2160 O O . SER A 1 279 ? 26.257 2.083 12.381 1.00 84.69 279 SER A O 1
ATOM 2162 N N . ARG A 1 280 ? 24.288 1.314 13.157 1.00 85.75 280 ARG A N 1
ATOM 2163 C CA . ARG A 1 280 ? 23.801 0.796 11.875 1.00 85.75 280 ARG A CA 1
ATOM 2164 C C . ARG A 1 280 ? 23.694 1.886 10.812 1.00 85.75 280 ARG A C 1
ATOM 2166 O O . ARG A 1 280 ? 24.290 1.726 9.747 1.00 85.75 280 ARG A O 1
ATOM 2173 N N . ILE A 1 281 ? 23.071 3.030 11.105 1.00 86.75 281 ILE A N 1
ATOM 2174 C CA . ILE A 1 281 ? 23.011 4.177 10.177 1.00 86.75 281 ILE A CA 1
ATOM 2175 C C . ILE A 1 281 ? 24.411 4.651 9.767 1.00 86.75 281 ILE A C 1
ATOM 2177 O O . ILE A 1 281 ? 24.662 4.953 8.596 1.00 86.75 281 ILE A O 1
ATOM 2181 N N . ARG A 1 282 ? 25.358 4.699 10.714 1.00 85.38 282 ARG A N 1
ATOM 2182 C CA . ARG A 1 282 ? 26.750 5.067 10.415 1.00 85.38 282 ARG A CA 1
ATOM 2183 C C . ARG A 1 282 ? 27.440 4.024 9.536 1.00 85.38 282 ARG A C 1
ATOM 2185 O O . ARG A 1 282 ? 28.221 4.413 8.668 1.00 85.38 282 ARG A O 1
ATOM 2192 N N . SER A 1 283 ? 27.148 2.738 9.729 1.00 81.94 283 SER A N 1
ATOM 2193 C CA . SER A 1 283 ? 27.677 1.646 8.903 1.00 81.94 283 SER A CA 1
ATOM 2194 C C . SER A 1 283 ? 27.147 1.702 7.467 1.00 81.94 283 SER A C 1
ATOM 2196 O O . SER A 1 283 ? 27.939 1.605 6.532 1.00 81.94 283 SER A O 1
ATOM 2198 N N . MET A 1 284 ? 25.852 1.982 7.276 1.00 80.12 284 MET A N 1
ATOM 2199 C CA . MET A 1 284 ? 25.234 2.143 5.953 1.00 80.12 284 MET A CA 1
ATOM 2200 C C . MET A 1 284 ? 25.890 3.286 5.174 1.00 80.12 284 MET A C 1
ATOM 2202 O O . MET A 1 284 ? 26.237 3.138 4.008 1.00 80.12 284 MET A O 1
ATOM 2206 N N . ARG A 1 285 ? 26.201 4.393 5.859 1.00 70.06 285 ARG A N 1
ATOM 2207 C CA . ARG A 1 285 ? 26.906 5.536 5.263 1.00 70.06 285 ARG A CA 1
ATOM 2208 C C . ARG A 1 285 ? 28.345 5.222 4.823 1.00 70.06 285 ARG A C 1
ATOM 2210 O O . ARG A 1 285 ? 28.889 5.954 4.002 1.00 70.06 285 ARG A O 1
ATOM 2217 N N . ARG A 1 286 ? 28.975 4.175 5.373 1.00 59.62 286 ARG A N 1
ATOM 2218 C CA . ARG A 1 286 ? 30.307 3.690 4.954 1.00 59.62 286 ARG A CA 1
ATOM 2219 C C . ARG A 1 286 ? 30.222 2.582 3.894 1.00 59.62 286 ARG A C 1
ATOM 2221 O O . ARG A 1 286 ? 31.154 2.445 3.102 1.00 59.62 286 ARG A O 1
ATOM 2228 N N . GLY A 1 287 ? 29.126 1.819 3.862 1.00 47.19 287 GLY A N 1
ATOM 2229 C CA . GLY A 1 287 ? 28.882 0.730 2.908 1.00 47.19 287 GLY A CA 1
ATOM 2230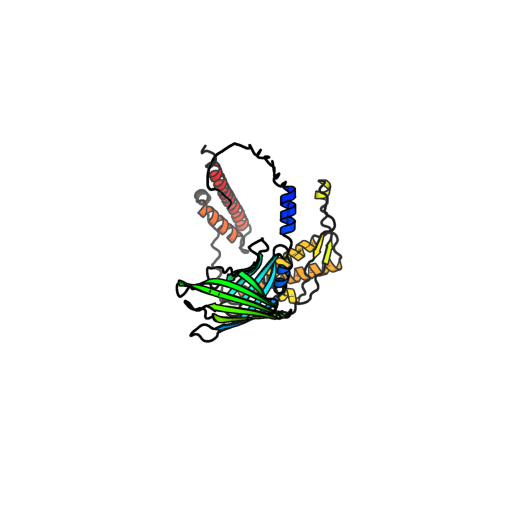 C C . GLY A 1 287 ? 28.718 1.204 1.462 1.00 47.19 287 GLY A C 1
ATOM 2231 O O . GLY A 1 287 ? 29.287 0.591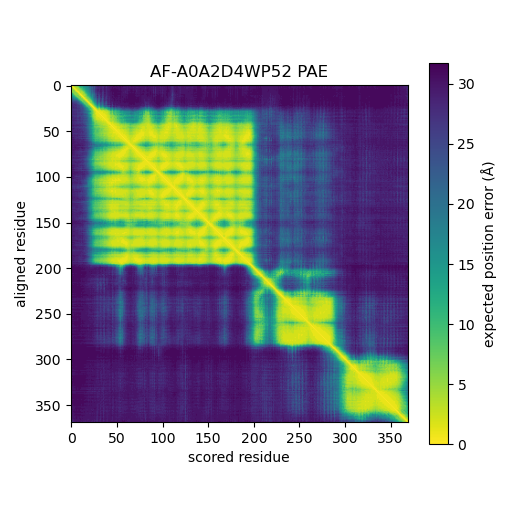 0.564 1.00 47.19 287 GLY A O 1
ATOM 2232 N N . ASP A 1 288 ? 28.091 2.366 1.252 1.00 43.59 288 ASP A N 1
ATOM 2233 C CA . ASP A 1 288 ? 27.888 2.967 -0.082 1.00 43.59 288 ASP A CA 1
ATOM 2234 C C . ASP A 1 288 ? 29.178 3.468 -0.762 1.00 43.59 288 ASP A C 1
ATOM 2236 O O . ASP A 1 288 ? 29.156 3.929 -1.901 1.00 43.59 288 ASP A O 1
ATOM 2240 N N . THR A 1 289 ? 30.331 3.394 -0.087 1.00 39.84 289 THR A N 1
ATOM 2241 C CA . THR A 1 289 ? 31.615 3.877 -0.628 1.00 39.84 289 THR A CA 1
ATOM 2242 C C . THR A 1 289 ? 32.599 2.785 -1.049 1.00 39.84 289 THR A C 1
ATOM 2244 O O . THR A 1 289 ? 33.728 3.114 -1.408 1.00 39.84 289 THR A O 1
ATOM 2247 N N . ARG A 1 290 ? 32.221 1.496 -1.033 1.00 40.34 290 ARG A N 1
ATOM 2248 C CA . ARG A 1 290 ? 33.150 0.397 -1.382 1.00 40.34 290 ARG A CA 1
ATOM 2249 C C . ARG A 1 290 ? 32.877 -0.350 -2.688 1.00 40.34 290 ARG A C 1
ATOM 2251 O O . ARG A 1 290 ? 33.733 -1.126 -3.099 1.00 40.34 290 ARG A O 1
ATOM 2258 N N . THR A 1 291 ? 31.788 -0.064 -3.389 1.00 39.72 291 THR A N 1
ATOM 2259 C CA . THR A 1 291 ? 31.460 -0.690 -4.682 1.00 39.72 291 THR A CA 1
ATOM 2260 C C . THR A 1 291 ? 31.226 0.358 -5.760 1.00 39.72 291 THR A C 1
ATOM 2262 O O . THR A 1 291 ? 30.147 0.468 -6.322 1.00 39.72 291 THR A O 1
ATOM 2265 N N . SER A 1 292 ? 32.250 1.159 -6.042 1.00 37.06 292 SER A N 1
ATOM 2266 C CA . SER A 1 292 ? 32.501 1.774 -7.353 1.00 37.06 292 SER A CA 1
ATOM 2267 C C . SER A 1 292 ? 33.861 2.456 -7.301 1.00 37.06 292 SER A C 1
ATOM 2269 O O . SER A 1 292 ? 34.194 3.115 -6.316 1.00 37.06 292 SER A O 1
ATOM 2271 N N . GLY A 1 293 ? 34.670 2.205 -8.328 1.00 34.66 293 GLY A N 1
ATOM 2272 C CA . GLY A 1 293 ? 36.083 2.550 -8.396 1.00 34.66 293 GLY A CA 1
ATOM 2273 C C . GLY A 1 293 ? 36.409 4.009 -8.086 1.00 34.66 293 GLY A C 1
ATOM 2274 O O . GLY A 1 293 ? 35.571 4.895 -8.204 1.00 34.66 293 GLY A O 1
ATOM 2275 N N . VAL A 1 294 ? 37.667 4.209 -7.679 1.00 43.56 294 VAL A N 1
ATOM 2276 C CA . VAL A 1 294 ? 38.431 5.464 -7.734 1.00 43.56 294 VAL A CA 1
ATOM 2277 C C . VAL A 1 294 ? 37.540 6.708 -7.783 1.00 43.56 294 VAL A C 1
ATOM 2279 O O . VAL A 1 294 ? 37.317 7.302 -8.836 1.00 43.56 294 VAL A O 1
ATOM 2282 N N . ARG A 1 295 ? 37.048 7.146 -6.619 1.00 35.50 295 ARG A N 1
ATOM 2283 C CA . ARG A 1 295 ? 36.607 8.533 -6.490 1.00 35.50 295 ARG A CA 1
ATOM 2284 C C . ARG A 1 295 ? 37.857 9.402 -6.537 1.00 35.50 295 ARG A C 1
ATOM 2286 O O . ARG A 1 295 ? 38.477 9.683 -5.515 1.00 35.50 295 ARG A O 1
ATOM 2293 N N . LEU A 1 296 ? 38.192 9.864 -7.738 1.00 37.72 296 LEU A N 1
ATOM 2294 C CA . LEU A 1 296 ? 38.667 11.229 -7.892 1.00 37.72 296 LEU A CA 1
ATOM 2295 C C . LEU A 1 296 ? 37.575 12.103 -7.274 1.00 37.72 296 LEU A C 1
A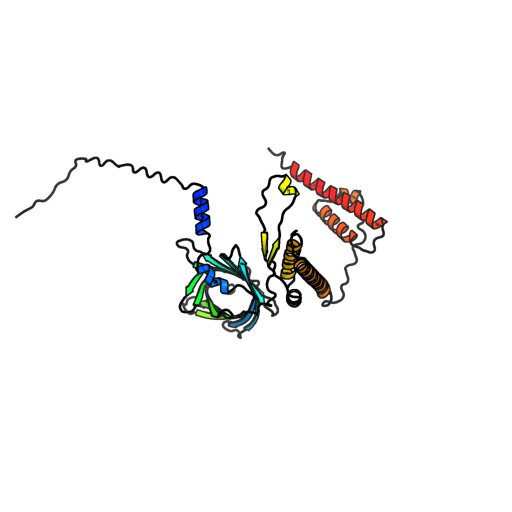TOM 2297 O O . LEU A 1 296 ? 36.555 12.393 -7.894 1.00 37.72 296 LEU A O 1
ATOM 2301 N N . GLN A 1 297 ? 37.744 12.442 -5.997 1.00 42.03 297 GLN A N 1
ATOM 2302 C CA . GLN A 1 297 ? 37.109 13.629 -5.458 1.00 42.03 297 GLN A CA 1
ATOM 2303 C C . GLN A 1 297 ? 37.489 14.738 -6.446 1.00 42.03 297 GLN A C 1
ATOM 2305 O O . GLN A 1 297 ? 38.695 14.925 -6.650 1.00 42.03 297 GLN A O 1
ATOM 2310 N N . PRO A 1 298 ? 36.532 15.396 -7.134 1.00 40.41 298 PRO A N 1
ATOM 2311 C CA . PRO A 1 298 ? 36.894 16.566 -7.913 1.00 40.41 298 PRO A CA 1
ATOM 2312 C C . PRO A 1 298 ? 37.677 17.461 -6.950 1.00 40.41 298 PRO A C 1
ATOM 2314 O O . PRO A 1 298 ? 37.235 17.606 -5.799 1.00 40.41 298 PRO A O 1
ATOM 2317 N N . PRO A 1 299 ? 38.882 17.923 -7.334 1.00 39.09 299 PRO A N 1
ATOM 2318 C CA . PRO A 1 299 ? 39.704 18.725 -6.444 1.00 39.09 299 PRO A CA 1
ATOM 2319 C C . PRO A 1 299 ? 38.811 19.816 -5.869 1.00 39.09 299 PRO A C 1
ATOM 2321 O O . PRO A 1 299 ? 37.997 20.383 -6.605 1.00 39.09 299 PRO A O 1
ATOM 2324 N N . ALA A 1 300 ? 38.891 20.023 -4.548 1.00 46.94 300 ALA A N 1
ATOM 2325 C CA . ALA A 1 300 ? 38.134 21.081 -3.900 1.00 46.94 300 ALA A CA 1
ATOM 2326 C C . ALA A 1 300 ? 38.299 22.340 -4.764 1.00 46.94 300 ALA A C 1
ATOM 2328 O O . ALA A 1 300 ? 39.445 22.656 -5.110 1.00 46.94 300 ALA A O 1
ATOM 2329 N N . PRO A 1 301 ? 37.201 22.989 -5.205 1.00 53.06 301 PRO A N 1
ATOM 2330 C CA . PRO A 1 301 ? 37.336 24.236 -5.933 1.00 53.06 301 PRO A CA 1
ATOM 2331 C C . PRO A 1 301 ? 38.238 25.125 -5.081 1.00 53.06 301 PRO A C 1
ATOM 2333 O O . PRO A 1 301 ? 38.040 25.209 -3.865 1.00 53.06 301 PRO A O 1
ATOM 2336 N N . GLY A 1 302 ? 39.298 25.660 -5.696 1.00 59.56 302 GLY A N 1
ATOM 2337 C CA . GLY A 1 302 ? 40.268 26.492 -4.990 1.00 59.56 302 GLY A CA 1
ATOM 2338 C C . GLY A 1 302 ? 39.544 27.566 -4.181 1.00 59.56 302 GLY A C 1
ATOM 2339 O O . GLY A 1 302 ? 38.425 27.942 -4.534 1.00 59.56 302 GLY A O 1
ATOM 2340 N N . LEU A 1 303 ? 40.160 28.016 -3.082 1.00 63.88 303 LEU A N 1
ATOM 2341 C CA . LEU A 1 303 ? 39.577 29.019 -2.188 1.00 63.88 303 LEU A CA 1
ATOM 2342 C C . LEU A 1 303 ? 38.860 30.107 -3.002 1.00 63.88 303 LEU A C 1
ATOM 2344 O O . LEU A 1 303 ? 39.519 30.753 -3.822 1.00 63.88 303 LEU A O 1
ATOM 2348 N N . PRO A 1 304 ? 37.536 30.285 -2.825 1.00 65.50 304 PRO A N 1
ATOM 2349 C CA . PRO A 1 304 ? 36.776 31.217 -3.638 1.00 65.50 304 PRO A CA 1
ATOM 2350 C C . PRO A 1 304 ? 37.374 32.618 -3.497 1.00 65.50 304 PRO A C 1
ATOM 2352 O O . PRO A 1 304 ? 37.374 33.209 -2.415 1.00 65.50 304 PRO A O 1
ATOM 2355 N N . ALA A 1 305 ? 37.929 33.124 -4.595 1.00 67.12 305 ALA A N 1
ATOM 2356 C CA . ALA A 1 305 ? 38.573 34.425 -4.664 1.00 67.12 305 ALA A CA 1
ATOM 2357 C C . ALA A 1 305 ? 37.555 35.467 -5.133 1.00 67.12 305 ALA A C 1
ATOM 2359 O O . ALA A 1 305 ? 37.661 35.991 -6.235 1.00 67.12 305 ALA A O 1
ATOM 2360 N N . TYR A 1 306 ? 36.545 35.740 -4.309 1.00 74.19 306 TYR A N 1
ATOM 2361 C CA . TYR A 1 306 ? 35.674 36.885 -4.553 1.00 74.19 306 TYR A CA 1
ATOM 2362 C C . TYR A 1 306 ? 36.337 38.139 -3.987 1.00 74.19 306 TYR A C 1
ATOM 2364 O O . TYR A 1 306 ? 36.698 38.169 -2.805 1.00 74.19 306 TYR A O 1
ATOM 2372 N N . SER A 1 307 ? 36.523 39.164 -4.817 1.00 73.31 307 SER A N 1
ATOM 2373 C CA . SER A 1 307 ? 36.823 40.504 -4.316 1.00 73.31 307 SER A CA 1
ATOM 2374 C C . SER A 1 307 ? 35.545 41.165 -3.789 1.00 73.31 307 SER A C 1
ATOM 2376 O O . SER A 1 307 ? 34.434 40.777 -4.147 1.00 73.31 307 SER A O 1
ATOM 2378 N N . GLU A 1 308 ? 35.682 42.194 -2.952 1.00 66.06 308 GLU A N 1
ATOM 2379 C CA . GLU A 1 308 ? 34.527 42.948 -2.441 1.00 66.06 308 GLU A CA 1
ATOM 2380 C C . GLU A 1 308 ? 33.698 43.587 -3.578 1.00 66.06 308 GLU A C 1
ATOM 2382 O O . GLU A 1 308 ? 32.478 43.726 -3.472 1.00 66.06 308 GLU A O 1
ATOM 2387 N N . ALA A 1 309 ? 34.352 43.938 -4.692 1.00 69.44 309 ALA A N 1
ATOM 2388 C CA . ALA A 1 309 ? 33.696 44.454 -5.890 1.00 69.44 309 ALA A CA 1
ATOM 2389 C C . ALA A 1 309 ? 32.885 43.369 -6.617 1.00 69.44 309 ALA A C 1
ATOM 2391 O O . ALA A 1 309 ? 31.760 43.636 -7.040 1.00 69.44 309 ALA A O 1
ATOM 2392 N N . ASP A 1 310 ? 33.414 42.143 -6.695 1.00 75.56 310 ASP A N 1
ATOM 2393 C CA . ASP A 1 310 ? 32.719 41.015 -7.327 1.00 75.56 310 ASP A CA 1
ATOM 2394 C C . ASP A 1 310 ? 31.462 40.645 -6.549 1.00 75.56 310 ASP A C 1
ATOM 2396 O O . ASP A 1 310 ? 30.418 40.424 -7.152 1.00 75.56 310 ASP A O 1
ATOM 2400 N N . LEU A 1 311 ? 31.541 40.642 -5.212 1.00 73.25 311 LEU A N 1
ATOM 2401 C CA . LEU A 1 311 ? 30.402 40.334 -4.348 1.00 73.25 311 LEU A CA 1
ATOM 2402 C C . LEU A 1 311 ? 29.252 41.319 -4.563 1.00 73.25 311 LEU A C 1
ATOM 2404 O O . LEU A 1 311 ? 28.118 40.896 -4.771 1.00 73.25 311 LEU A O 1
ATOM 2408 N N . LYS A 1 312 ? 29.539 42.624 -4.611 1.00 75.06 312 LYS A N 1
ATOM 2409 C CA . LYS A 1 312 ? 28.521 43.667 -4.829 1.00 75.06 312 LYS A CA 1
ATOM 2410 C C . LYS A 1 312 ? 27.851 43.586 -6.204 1.00 75.06 312 LYS A C 1
ATOM 2412 O O . LYS A 1 312 ? 26.717 44.037 -6.336 1.00 75.06 312 LYS A O 1
ATOM 2417 N N . ALA A 1 313 ? 28.519 43.003 -7.198 1.00 79.12 313 ALA A N 1
ATOM 2418 C CA . ALA A 1 313 ? 28.006 42.859 -8.558 1.00 79.12 313 ALA A CA 1
ATOM 2419 C C . ALA A 1 313 ? 27.206 41.562 -8.798 1.00 79.12 313 ALA A C 1
ATOM 2421 O O . ALA A 1 313 ? 26.656 41.393 -9.886 1.00 79.12 313 ALA A O 1
ATOM 2422 N N . LEU A 1 314 ? 27.127 40.649 -7.818 1.00 82.12 314 LEU A N 1
ATOM 2423 C CA . LEU A 1 314 ? 26.424 39.374 -7.987 1.00 82.12 314 LEU A CA 1
ATOM 2424 C C . LEU A 1 314 ? 24.910 39.570 -8.102 1.00 82.12 314 LEU A C 1
ATOM 2426 O O . LEU A 1 314 ? 24.274 40.181 -7.239 1.00 82.12 314 LEU A O 1
ATOM 2430 N N . ASP A 1 315 ? 24.316 38.952 -9.122 1.00 84.12 315 ASP A N 1
ATOM 2431 C CA . ASP A 1 315 ? 22.865 38.805 -9.198 1.00 84.12 315 ASP A CA 1
ATOM 2432 C C . ASP A 1 315 ? 22.339 37.816 -8.122 1.00 84.12 315 ASP A C 1
ATOM 2434 O O . ASP A 1 315 ? 23.111 37.051 -7.528 1.00 84.12 315 ASP A O 1
ATOM 2438 N N . PRO A 1 316 ? 21.019 37.765 -7.850 1.00 79.81 316 PRO A N 1
ATOM 2439 C CA . PRO A 1 316 ? 20.474 36.911 -6.793 1.00 79.81 316 PRO A CA 1
ATOM 2440 C C . PRO A 1 316 ? 20.737 35.407 -6.969 1.00 79.81 316 PRO A C 1
ATOM 2442 O O . PRO A 1 316 ? 20.778 34.663 -5.985 1.00 79.81 316 PRO A O 1
ATOM 2445 N N . ALA A 1 317 ? 20.863 34.911 -8.201 1.00 77.81 317 ALA A N 1
ATOM 2446 C CA . ALA A 1 317 ? 21.175 33.510 -8.467 1.00 77.81 317 ALA A CA 1
ATOM 2447 C C . ALA A 1 317 ? 22.671 33.232 -8.258 1.00 77.81 317 ALA A C 1
ATOM 2449 O O . ALA A 1 317 ? 23.025 32.231 -7.629 1.00 77.81 317 ALA A O 1
ATOM 2450 N N . GLN A 1 318 ? 23.532 34.145 -8.703 1.00 84.12 318 GLN A N 1
ATOM 2451 C CA . GLN A 1 318 ? 24.978 34.094 -8.511 1.00 84.12 318 GLN A CA 1
ATOM 2452 C C . GLN A 1 318 ? 25.362 34.205 -7.031 1.00 84.12 318 GLN A C 1
ATOM 2454 O O . GLN A 1 318 ? 26.166 33.407 -6.554 1.00 84.12 318 GLN A O 1
ATOM 2459 N N . ALA A 1 319 ? 24.719 35.093 -6.268 1.00 81.00 319 ALA A N 1
ATOM 2460 C CA . ALA A 1 319 ? 24.938 35.240 -4.829 1.00 81.00 319 ALA A CA 1
ATOM 2461 C C . ALA A 1 319 ? 24.563 33.964 -4.052 1.00 81.00 319 ALA A C 1
ATOM 2463 O O . ALA A 1 319 ? 25.298 33.518 -3.169 1.00 81.00 319 ALA A O 1
ATOM 2464 N N . ARG A 1 320 ? 23.459 33.299 -4.427 1.00 81.94 320 ARG A N 1
ATOM 2465 C CA . ARG A 1 320 ? 23.073 31.999 -3.844 1.00 81.94 320 ARG A CA 1
ATOM 2466 C C . ARG A 1 320 ? 24.070 30.891 -4.173 1.00 81.94 320 ARG A C 1
ATOM 2468 O O . ARG A 1 320 ? 24.353 30.055 -3.315 1.00 81.94 320 ARG A O 1
ATOM 2475 N N . ARG A 1 321 ? 24.604 30.879 -5.395 1.00 82.25 321 ARG A N 1
ATOM 2476 C CA . ARG A 1 321 ? 25.627 29.915 -5.814 1.00 82.25 321 ARG A CA 1
ATOM 2477 C C . ARG A 1 321 ? 26.940 30.132 -5.058 1.00 82.25 321 ARG A C 1
ATOM 2479 O O . ARG A 1 321 ? 27.456 29.177 -4.483 1.00 82.25 321 ARG A O 1
ATOM 2486 N N . ALA A 1 322 ? 27.406 31.376 -4.966 1.00 81.00 322 ALA A N 1
ATOM 2487 C CA . ALA A 1 322 ? 28.593 31.751 -4.201 1.00 81.00 322 ALA A CA 1
ATOM 2488 C C . ALA A 1 322 ? 28.469 31.354 -2.720 1.00 81.00 322 ALA A C 1
ATOM 2490 O O . ALA A 1 322 ? 29.396 30.790 -2.141 1.00 81.00 322 ALA A O 1
ATOM 2491 N N . LEU A 1 323 ? 27.290 31.546 -2.116 1.00 83.69 323 LEU A N 1
ATOM 2492 C CA . LEU A 1 323 ? 27.024 31.133 -0.736 1.00 83.69 323 LEU A CA 1
ATOM 2493 C C . LEU A 1 323 ? 27.207 29.619 -0.533 1.00 83.69 323 LEU A C 1
ATOM 2495 O O . LEU A 1 323 ? 27.787 29.192 0.468 1.00 83.69 323 LEU A O 1
ATOM 2499 N N . MET A 1 324 ? 26.740 28.803 -1.483 1.00 82.94 324 MET A N 1
ATOM 2500 C CA . MET A 1 324 ? 26.890 27.344 -1.436 1.00 82.94 324 MET A CA 1
ATOM 2501 C C . MET A 1 324 ? 28.337 26.900 -1.669 1.00 82.94 324 MET A C 1
ATOM 2503 O O . MET A 1 324 ? 28.811 25.977 -0.998 1.00 82.94 324 MET A O 1
ATOM 2507 N N . GLU A 1 325 ? 29.060 27.568 -2.567 1.00 83.00 325 GLU A N 1
ATOM 2508 C CA . GLU A 1 325 ? 30.482 27.316 -2.825 1.00 83.00 325 GLU A CA 1
ATOM 2509 C C . GLU A 1 325 ? 31.327 27.629 -1.576 1.00 83.00 325 GLU A C 1
ATOM 2511 O O . GLU A 1 325 ? 32.094 26.777 -1.119 1.00 83.00 325 GLU A O 1
ATOM 2516 N N . ILE A 1 326 ? 31.090 28.771 -0.919 1.00 83.50 326 ILE A N 1
ATOM 2517 C CA . ILE A 1 326 ? 31.753 29.149 0.343 1.00 83.50 326 ILE A CA 1
ATOM 2518 C C . ILE A 1 326 ? 31.382 28.178 1.478 1.00 83.50 326 ILE A C 1
ATOM 2520 O O . ILE A 1 326 ? 32.253 27.744 2.238 1.00 83.50 326 ILE A O 1
ATOM 2524 N N . ALA A 1 327 ? 30.108 27.787 1.601 1.00 80.81 327 ALA A N 1
ATOM 2525 C CA . ALA A 1 327 ? 29.659 26.820 2.611 1.00 80.81 327 ALA A CA 1
ATOM 2526 C C . ALA A 1 327 ? 30.330 25.449 2.452 1.00 80.81 327 ALA A C 1
ATOM 2528 O O . ALA A 1 327 ? 30.595 24.762 3.442 1.00 80.81 327 ALA A O 1
ATOM 2529 N N . THR A 1 328 ? 30.599 25.061 1.206 1.00 82.00 328 THR A N 1
ATOM 2530 C CA . THR A 1 328 ? 31.276 23.811 0.866 1.00 82.00 328 THR A CA 1
ATOM 2531 C C . THR A 1 328 ? 32.769 23.905 1.166 1.00 82.00 328 THR A C 1
ATOM 2533 O O . THR A 1 328 ? 33.297 23.016 1.834 1.00 82.00 328 THR A O 1
ATOM 2536 N N . ALA A 1 329 ? 33.430 25.003 0.782 1.00 81.69 329 ALA A N 1
ATOM 2537 C CA . ALA A 1 329 ? 34.850 25.239 1.055 1.00 81.69 329 ALA A CA 1
ATOM 2538 C C . ALA A 1 329 ? 35.168 25.221 2.560 1.00 81.69 329 ALA A C 1
ATOM 2540 O O . ALA A 1 329 ? 36.148 24.614 2.978 1.00 81.69 329 ALA A O 1
ATOM 2541 N N . ARG A 1 330 ? 34.288 25.775 3.410 1.00 81.62 330 ARG A N 1
ATOM 2542 C CA . ARG A 1 330 ? 34.438 25.772 4.883 1.00 81.62 330 ARG A CA 1
ATOM 2543 C C . ARG A 1 330 ? 34.512 24.381 5.523 1.00 81.62 330 ARG A C 1
ATOM 2545 O O . ARG A 1 330 ? 34.871 24.282 6.696 1.00 81.62 330 ARG A O 1
ATOM 2552 N N . ARG A 1 331 ? 34.127 23.324 4.802 1.00 80.69 331 ARG A N 1
ATOM 2553 C CA . ARG A 1 331 ? 34.165 21.936 5.288 1.00 80.69 331 ARG A CA 1
ATOM 2554 C C . ARG A 1 331 ? 35.510 21.253 5.040 1.00 80.69 331 ARG A C 1
ATOM 2556 O O . ARG A 1 331 ? 35.665 20.113 5.474 1.00 80.69 331 ARG A O 1
ATOM 2563 N N . ASP A 1 332 ? 36.454 21.908 4.363 1.00 82.00 332 ASP A N 1
ATOM 2564 C CA . ASP A 1 332 ? 37.777 21.341 4.117 1.00 82.00 332 ASP A CA 1
ATOM 2565 C C . ASP A 1 332 ? 38.604 21.297 5.423 1.00 82.00 332 ASP A C 1
ATOM 2567 O O . ASP A 1 332 ? 38.876 22.341 6.031 1.00 82.00 332 ASP A O 1
ATOM 2571 N N . PRO A 1 333 ? 39.008 20.098 5.892 1.00 77.00 333 PRO A N 1
ATOM 2572 C CA . PRO A 1 333 ? 39.804 19.952 7.106 1.00 77.00 333 PRO A CA 1
ATOM 2573 C C . PRO A 1 333 ? 41.233 20.501 6.977 1.00 77.00 333 PRO A C 1
ATOM 2575 O O . PRO A 1 333 ? 41.897 20.650 8.001 1.00 77.00 333 PRO A O 1
ATOM 2578 N N . LYS A 1 334 ? 41.713 20.795 5.761 1.00 85.62 334 LYS A N 1
ATOM 2579 C CA . LYS A 1 334 ? 43.074 21.287 5.490 1.00 85.62 334 LYS A CA 1
ATOM 2580 C C . LYS A 1 334 ? 43.221 22.809 5.584 1.00 85.62 334 LYS A C 1
ATOM 2582 O O . LYS A 1 334 ? 44.336 23.300 5.451 1.00 85.62 334 LYS A O 1
ATOM 2587 N N . LEU A 1 335 ? 42.130 23.542 5.821 1.00 81.25 335 LEU A N 1
ATOM 2588 C CA . LEU A 1 335 ? 42.159 25.002 5.938 1.00 81.25 335 LEU A CA 1
ATOM 2589 C C . LEU A 1 335 ? 42.966 25.463 7.152 1.00 81.25 335 LEU A C 1
ATOM 2591 O O . LEU A 1 335 ? 42.725 25.015 8.281 1.00 81.25 335 LEU A O 1
ATOM 2595 N N . THR A 1 336 ? 43.845 26.433 6.927 1.00 88.62 336 THR A N 1
ATOM 2596 C CA . THR A 1 336 ? 44.505 27.180 7.998 1.00 88.62 336 THR A CA 1
ATOM 2597 C C . THR A 1 336 ? 43.483 27.997 8.807 1.00 88.62 336 THR A C 1
ATOM 2599 O O . THR A 1 336 ? 42.384 28.300 8.323 1.00 88.62 336 THR A O 1
ATOM 2602 N N . PRO A 1 337 ? 43.804 28.379 10.059 1.00 85.06 337 PRO A N 1
ATOM 2603 C CA . PRO A 1 337 ? 42.929 29.232 10.864 1.00 85.06 337 PRO A CA 1
ATOM 2604 C C . PRO A 1 337 ? 42.569 30.561 10.178 1.00 85.06 337 PRO A C 1
ATOM 2606 O O . PRO A 1 337 ? 41.424 31.002 10.268 1.00 85.06 337 PRO A O 1
ATOM 2609 N N . GLU A 1 338 ? 43.516 31.157 9.450 1.00 81.69 338 GLU A N 1
ATOM 2610 C CA . GLU A 1 338 ? 43.333 32.417 8.719 1.00 81.69 338 GLU A CA 1
ATOM 2611 C C . GLU A 1 338 ? 42.359 32.261 7.543 1.00 81.69 338 GLU A C 1
ATOM 2613 O O . GLU A 1 338 ? 41.423 33.048 7.395 1.00 81.69 338 GLU A O 1
ATOM 2618 N N . GLU A 1 339 ? 42.499 31.198 6.747 1.00 81.94 339 GLU A N 1
ATOM 2619 C CA . GLU A 1 339 ? 41.577 30.895 5.644 1.00 81.94 339 GLU A CA 1
ATOM 2620 C C . GLU A 1 339 ? 40.170 30.570 6.153 1.00 81.94 339 GLU A C 1
ATOM 2622 O O . GLU A 1 339 ? 39.168 30.947 5.539 1.00 81.94 339 GLU A O 1
ATOM 2627 N N . ARG A 1 340 ? 40.075 29.904 7.308 1.00 82.44 340 ARG A N 1
ATOM 2628 C CA . ARG A 1 340 ? 38.794 29.583 7.940 1.00 82.44 340 ARG A CA 1
ATOM 2629 C C . ARG A 1 340 ? 38.063 30.840 8.404 1.00 82.44 340 ARG A C 1
ATOM 2631 O O . ARG A 1 340 ? 36.849 30.922 8.200 1.00 82.44 340 ARG A O 1
ATOM 2638 N N . GLU A 1 341 ? 38.767 31.808 8.992 1.00 82.06 341 GLU A N 1
ATOM 2639 C CA . GLU A 1 341 ? 38.152 33.081 9.384 1.00 82.06 341 GLU A CA 1
ATOM 2640 C C . GLU A 1 341 ? 37.809 33.935 8.160 1.00 82.06 341 GLU A C 1
ATOM 2642 O O . GLU A 1 341 ? 36.704 34.475 8.090 1.00 82.06 341 GLU A O 1
ATOM 2647 N N . ARG A 1 342 ? 38.665 33.953 7.129 1.00 82.31 342 ARG A N 1
ATOM 2648 C CA . ARG A 1 342 ? 38.373 34.624 5.853 1.00 82.31 342 ARG A CA 1
ATOM 2649 C C . ARG A 1 342 ? 37.084 34.099 5.215 1.00 82.31 342 ARG A C 1
ATOM 2651 O O . ARG A 1 342 ? 36.209 34.887 4.867 1.00 82.31 342 ARG A O 1
ATOM 2658 N N . LEU A 1 343 ? 36.911 32.778 5.128 1.00 84.12 343 LEU A N 1
ATOM 2659 C CA . LEU A 1 343 ? 35.678 32.166 4.616 1.00 84.12 343 LEU A CA 1
ATOM 2660 C C . LEU A 1 343 ? 34.462 32.430 5.515 1.00 84.12 343 LEU A C 1
ATOM 2662 O O . LEU A 1 343 ? 33.332 32.443 5.029 1.00 84.12 343 LEU A O 1
ATOM 2666 N N . ARG A 1 344 ? 34.660 32.625 6.824 1.00 85.50 344 ARG A N 1
ATOM 2667 C CA . ARG A 1 344 ? 33.580 32.968 7.760 1.00 85.50 344 ARG A CA 1
ATOM 2668 C C . ARG A 1 344 ? 33.065 34.389 7.534 1.00 85.50 344 ARG A C 1
ATOM 2670 O O . ARG A 1 344 ? 31.854 34.593 7.614 1.00 85.50 344 ARG A O 1
ATOM 2677 N N . ILE A 1 345 ? 33.966 35.330 7.256 1.00 85.81 345 ILE A N 1
ATOM 2678 C CA . ILE A 1 345 ? 33.641 36.724 6.925 1.00 85.81 345 ILE A CA 1
ATOM 2679 C C . ILE A 1 345 ? 32.924 36.777 5.571 1.00 85.81 345 ILE A C 1
ATOM 2681 O O . ILE A 1 345 ? 31.784 37.228 5.515 1.00 85.81 345 ILE A O 1
ATOM 2685 N N . LEU A 1 346 ? 33.511 36.170 4.534 1.00 83.69 346 LEU A N 1
ATOM 2686 C CA . LEU A 1 346 ? 32.916 36.062 3.193 1.00 83.69 346 LEU A CA 1
ATOM 2687 C C . LEU A 1 346 ? 31.515 35.440 3.212 1.00 83.69 346 LEU A C 1
ATOM 2689 O O . LEU A 1 346 ? 30.595 35.933 2.568 1.00 83.69 346 LEU A O 1
ATOM 2693 N N . PHE A 1 347 ? 31.322 34.366 3.984 1.00 87.69 347 PHE A N 1
ATOM 2694 C CA . PHE A 1 347 ? 30.009 33.738 4.118 1.00 87.69 347 PHE A CA 1
ATOM 2695 C C . PHE A 1 347 ? 28.966 34.700 4.698 1.00 87.69 347 PHE A C 1
ATOM 2697 O O . PHE A 1 347 ? 27.815 34.674 4.272 1.00 87.69 347 PHE A O 1
ATOM 2704 N N . ARG A 1 348 ? 29.353 35.528 5.675 1.00 86.81 348 ARG A N 1
ATOM 2705 C CA . ARG A 1 348 ? 28.451 36.492 6.311 1.00 86.81 348 ARG A CA 1
ATOM 2706 C C . ARG A 1 348 ? 28.045 37.594 5.339 1.00 86.81 348 ARG A C 1
ATOM 2708 O O . ARG A 1 348 ? 26.859 37.856 5.211 1.00 86.81 348 ARG A O 1
ATOM 2715 N N . GLU A 1 349 ? 29.003 38.167 4.620 1.00 84.44 349 GLU A N 1
ATOM 2716 C CA . GLU A 1 349 ? 28.754 39.248 3.658 1.00 84.44 349 GLU A CA 1
ATOM 2717 C C . GLU A 1 349 ? 27.809 38.807 2.534 1.00 84.44 349 GLU A C 1
ATOM 2719 O O . GLU A 1 349 ? 26.806 39.468 2.265 1.00 84.44 349 GLU A O 1
ATOM 2724 N N . VAL A 1 350 ? 28.060 37.633 1.942 1.00 83.69 350 VAL A N 1
ATOM 2725 C CA . VAL A 1 350 ? 27.191 37.075 0.893 1.00 83.69 350 VAL A CA 1
ATOM 2726 C C . VAL A 1 350 ? 25.812 36.719 1.447 1.00 83.69 350 VAL A C 1
ATOM 2728 O O . VAL A 1 350 ? 24.797 36.927 0.781 1.00 83.69 350 VAL A O 1
ATOM 2731 N N . TYR A 1 351 ? 25.745 36.198 2.673 1.00 86.88 351 TYR A N 1
ATOM 2732 C CA . TYR A 1 351 ? 24.475 35.888 3.321 1.00 86.88 351 TYR A CA 1
ATOM 2733 C C . TYR A 1 351 ? 23.632 37.148 3.555 1.00 86.88 351 TYR A C 1
ATOM 2735 O O . TYR A 1 351 ? 22.453 37.163 3.198 1.00 86.88 351 TYR A O 1
ATOM 2743 N N . ASP A 1 352 ? 24.229 38.211 4.093 1.00 85.00 352 ASP A N 1
ATOM 2744 C CA . ASP A 1 352 ? 23.543 39.476 4.364 1.00 85.00 352 ASP A CA 1
ATOM 2745 C C . ASP A 1 352 ? 23.062 40.139 3.065 1.00 85.00 352 ASP A C 1
ATOM 2747 O O . ASP A 1 352 ? 21.929 40.623 3.000 1.00 85.00 352 ASP A O 1
ATOM 2751 N N . GLN A 1 353 ? 23.852 40.064 1.991 1.00 81.62 353 GLN A N 1
ATOM 2752 C CA . GLN A 1 353 ? 23.459 40.533 0.661 1.00 81.62 353 GLN A CA 1
ATOM 2753 C C . GLN A 1 353 ? 22.257 39.755 0.096 1.00 81.62 353 GLN A C 1
ATOM 2755 O O . GLN A 1 353 ? 21.295 40.364 -0.379 1.00 81.62 353 GLN A O 1
ATOM 2760 N N . VAL A 1 354 ? 22.252 38.419 0.205 1.00 83.38 354 VAL A N 1
ATOM 2761 C CA . VAL A 1 354 ? 21.114 37.578 -0.216 1.00 83.38 354 VAL A CA 1
ATOM 2762 C C . VAL A 1 354 ? 19.850 37.909 0.588 1.00 83.38 354 VAL A C 1
ATOM 2764 O O . VAL A 1 354 ? 18.752 37.944 0.025 1.00 83.38 354 VAL A O 1
ATOM 2767 N N . GLN A 1 355 ? 19.976 38.183 1.890 1.00 81.94 355 GLN A N 1
ATOM 2768 C CA . GLN A 1 355 ? 18.843 38.604 2.721 1.00 81.94 355 GLN A CA 1
ATOM 2769 C C . GLN A 1 355 ? 18.354 40.018 2.368 1.00 81.94 355 GLN A C 1
ATOM 2771 O O . GLN A 1 355 ? 17.145 40.252 2.348 1.00 81.94 355 GLN A O 1
ATOM 2776 N N . GLY A 1 356 ? 19.259 40.946 2.045 1.00 81.19 356 GLY A N 1
ATOM 2777 C CA . GLY A 1 356 ? 18.927 42.303 1.602 1.00 81.19 356 GLY A CA 1
ATOM 2778 C C . GLY A 1 356 ? 18.117 42.318 0.304 1.00 81.19 356 GLY A C 1
ATOM 2779 O O . GLY A 1 356 ? 17.057 42.940 0.245 1.00 81.19 356 GLY A O 1
ATOM 2780 N N . MET A 1 357 ? 18.539 41.537 -0.697 1.00 79.00 357 MET A N 1
ATOM 2781 C CA . MET A 1 357 ? 17.810 41.384 -1.967 1.00 79.00 357 MET A CA 1
ATOM 2782 C C . MET A 1 357 ? 16.403 40.802 -1.773 1.00 79.00 357 MET A C 1
ATOM 2784 O O . MET A 1 357 ? 15.475 41.140 -2.508 1.00 79.00 357 MET A O 1
ATOM 2788 N N . ARG A 1 358 ? 16.219 39.931 -0.772 1.00 72.62 358 ARG A N 1
ATOM 2789 C CA . ARG A 1 358 ? 14.906 39.360 -0.447 1.00 72.62 358 ARG A CA 1
ATOM 2790 C C . ARG A 1 358 ? 13.953 40.407 0.126 1.00 72.62 358 ARG A C 1
ATOM 2792 O O . ARG A 1 358 ? 12.770 40.336 -0.177 1.00 72.62 358 ARG A O 1
ATOM 2799 N N . LYS A 1 359 ? 14.463 41.359 0.916 1.00 71.31 359 LYS A N 1
ATOM 2800 C CA . LYS A 1 359 ? 13.660 42.429 1.524 1.00 71.31 359 LYS A CA 1
ATOM 2801 C C . LYS A 1 359 ? 13.178 43.461 0.498 1.00 71.31 359 LYS A C 1
ATOM 2803 O O . LYS A 1 359 ? 12.002 43.800 0.553 1.00 71.31 359 LYS A O 1
ATOM 2808 N N . MET A 1 360 ? 14.020 43.873 -0.460 1.00 60.91 360 MET A N 1
ATOM 2809 C CA . MET A 1 360 ? 13.623 44.818 -1.528 1.00 60.91 360 MET A CA 1
ATOM 2810 C C . MET A 1 360 ? 12.500 44.259 -2.413 1.00 60.91 360 MET A C 1
ATOM 2812 O O . MET A 1 360 ? 11.527 44.941 -2.694 1.00 60.91 360 MET A O 1
ATOM 2816 N N . ARG A 1 361 ? 12.552 42.963 -2.749 1.00 57.72 361 ARG A N 1
ATOM 2817 C CA . ARG A 1 361 ? 11.504 42.321 -3.562 1.00 57.72 361 ARG A CA 1
ATOM 2818 C C . ARG A 1 361 ? 10.127 42.274 -2.881 1.00 57.72 361 ARG A C 1
ATOM 2820 O O . ARG A 1 361 ? 9.126 42.072 -3.553 1.00 57.72 361 ARG A O 1
ATOM 2827 N N . THR A 1 362 ? 10.082 42.402 -1.555 1.00 53.72 362 THR A N 1
ATOM 2828 C CA . THR A 1 362 ? 8.837 42.476 -0.772 1.00 53.72 362 THR A CA 1
ATOM 2829 C C . THR A 1 362 ? 8.320 43.900 -0.584 1.00 53.72 362 THR A C 1
ATOM 2831 O O . THR A 1 362 ? 7.124 44.040 -0.370 1.00 53.72 362 THR A O 1
ATOM 2834 N N . SER A 1 363 ? 9.169 44.936 -0.653 1.00 53.06 363 SER A N 1
ATOM 2835 C CA . SER A 1 363 ? 8.701 46.332 -0.605 1.00 53.06 363 SER A CA 1
ATOM 2836 C C . SER A 1 363 ? 8.116 46.782 -1.941 1.00 53.06 363 SER A C 1
ATOM 2838 O O . SER A 1 363 ? 7.094 47.450 -1.941 1.00 53.06 363 SER A O 1
ATOM 2840 N N . ASP A 1 364 ? 8.669 46.314 -3.064 1.00 51.72 364 ASP A N 1
ATOM 2841 C CA . ASP A 1 364 ? 8.164 46.642 -4.411 1.00 51.72 364 ASP A CA 1
ATOM 2842 C C . ASP A 1 364 ? 6.768 46.052 -4.706 1.00 51.72 364 ASP A C 1
ATOM 2844 O O . ASP A 1 364 ? 6.148 46.395 -5.704 1.00 51.72 364 ASP A O 1
ATOM 2848 N N . LEU A 1 365 ? 6.265 45.154 -3.849 1.00 50.22 365 LEU A N 1
ATOM 2849 C CA . LEU A 1 365 ? 4.921 44.568 -3.940 1.00 50.22 365 LEU A CA 1
ATOM 2850 C C . LEU A 1 365 ? 3.887 45.277 -3.048 1.00 50.22 365 LEU A C 1
ATOM 2852 O O . LEU A 1 365 ? 2.739 44.846 -3.011 1.00 50.22 365 LEU A O 1
ATOM 2856 N N . LEU A 1 366 ? 4.295 46.299 -2.288 1.00 53.75 366 LEU A N 1
ATOM 2857 C CA . LEU A 1 366 ? 3.431 47.034 -1.355 1.00 53.75 366 LEU A CA 1
ATOM 2858 C C . LEU A 1 366 ? 3.215 48.505 -1.750 1.00 53.75 366 LEU A C 1
ATOM 2860 O O . LEU A 1 366 ? 2.445 49.179 -1.076 1.00 53.75 366 LEU A O 1
ATOM 2864 N N . ASP A 1 367 ? 3.861 48.980 -2.821 1.00 49.78 367 ASP A N 1
ATOM 2865 C CA . ASP A 1 367 ? 3.730 50.355 -3.337 1.00 49.78 367 ASP A CA 1
ATOM 2866 C C . ASP A 1 367 ? 2.902 50.446 -4.645 1.00 49.78 367 ASP A C 1
ATOM 2868 O O . ASP A 1 367 ? 2.827 51.512 -5.254 1.00 49.78 367 ASP A O 1
ATOM 2872 N N . GLU A 1 368 ? 2.250 49.359 -5.078 1.00 48.28 368 GLU A N 1
ATOM 2873 C CA . GLU A 1 368 ? 1.186 49.407 -6.096 1.00 48.28 368 GLU A CA 1
ATOM 2874 C C . GLU A 1 368 ? -0.186 49.246 -5.424 1.00 48.28 368 GLU A C 1
ATOM 2876 O O . GLU A 1 368 ? -0.740 48.150 -5.400 1.00 48.28 368 GLU A O 1
ATOM 2881 N N . ASP A 1 369 ? -0.709 50.344 -4.871 1.00 43.44 369 ASP A N 1
ATOM 2882 C CA . ASP A 1 369 ? -2.141 50.570 -4.606 1.00 43.44 369 ASP A CA 1
ATOM 2883 C C . ASP A 1 369 ? -2.493 52.056 -4.806 1.00 43.44 369 ASP A C 1
ATOM 2885 O O . ASP A 1 369 ? -1.819 52.927 -4.200 1.00 43.44 369 ASP A O 1
#

Foldseek 3Di:
DDDDDDDDDDDDDPPPPPPPPPPPPDDDPVRVVVVVVVLPDDDPVLVLCCLLAAKWKKKKWFDDPPDPIDIWIWIKHWDADPNSQWIWIWIWTPDPPIKIKIKIWHADPDVPRGWIWIWIDMPVDPDIWIWIHDQDPVQSKHKTKTWDQDPPPRDIKIKIWIWGCPDSFKIKIWMWIQDPPDNDIDTGMIMIIGHDPDPDPDFDFWKFDPDDVVVVVVVDDGDPIDGDTQGQADLVRLLPDDPVRLVVNLVSLVVSLNGPDGDPVRNVSSVVSNVSSVVNNVVVVVVVPPPDDDPPPPPLDPLDPDDPVNLVPDDLVRLVVVLVSLVSSLPDPPDDPVSNVVSVVVNVSSVVVNVVVVVVVVVVVVPPD

pLDDT: mean 76.84, std 18.47, range [33.56, 98.31]

Mean predicted aligned error: 20.53 Å

Nearest PDB structures (foldseek):
  7sfp-assembly1_A  TM=8.671E-01  e=9.895E-08  Streptomyces ossamyceticus
  4tq2-assembly1_A-2  TM=5.566E-01  e=1.969E-04  Guillardia theta CCMP2712
  1ldq-assembly1_A-2  TM=4.201E-01  e=3.406E+00  Gallus gallus
  4kc5-assembly1_B  TM=2.202E-01  e=5.099E-01  Mycetohabitans rhizoxinica
  1tly-assembly2_B  TM=3.875E-01  e=4.927E+00  Escherichia coli

Radius of gyration: 32.9 Å; Cα contacts (8 Å, |Δi|>4): 510; chains: 1; bounding box: 127×68×63 Å